Protein AF-A0A846TN97-F1 (afdb_monomer_lite)

Radius of gyration: 21.51 Å; chains: 1; bounding box: 62×56×53 Å

Sequence (307 aa):
MAHPWAALDAAGLTDQTVVDLRLPPAQSTSGLTGAASSGSHARANRLRELRRAAGQAKHMATACGHRNALLLPDPADPLPGEWIVHLARVTPVGVLRPDMAALATALNRPRNQVLRELWGTDPADLAQLLRAQHAVLVEGPTDRTVFSVLLRRWGLGHCTVVTAHSKVRLAALRALAEQLGVRTYVIFDGDGGALPPHAAKAHRVLRTRQVQTAALTATLPCPSEQASWGCGDPGVVGPHWAAWQENLETELQTWPTFLAALREQDADLSAKDPAALGAAVERASLTDLPESFRQMLERLRVSEQRM

Secondary structure (DSSP, 8-state):
---HHHHHHTTT--TT-EEE-PPPPP-----------HHHHHHHHHHHHHHHHHHHHHHHHHHTT-TT-EE---TT----GGGGGGEEEEETTEEE---HHHHHHHTTS-HHHHHHHHHTS-HHHHHHHHH-SEEEEESSHHHHHHHHHHHHHTT-TTSEEEE-SSHHHHHHHHHHHHHTT-EEEEEEE---SPPPSSHHHHHHHHHHHHHHHHHHHTTS---GGGTT--TTPPPEE-SSEEEESS-HHHHHTT-HHHHHHHHTTT--GGG--HHHHHHHHHHS-STT--HHHHHHHHHHHHHHHT-

pLDDT: mean 78.75, std 21.2, range [29.39, 98.19]

Organism: NCBI:txid1736139

Structure (mmCIF, N/CA/C/O backbone):
data_AF-A0A846TN97-F1
#
_entry.id   AF-A0A846TN97-F1
#
loop_
_atom_site.group_PDB
_atom_site.id
_atom_site.type_symbol
_atom_site.label_atom_id
_atom_site.label_alt_id
_atom_site.label_comp_id
_atom_site.label_asym_id
_atom_site.label_entity_id
_atom_site.label_seq_id
_atom_site.pdbx_PDB_ins_code
_atom_site.Cartn_x
_atom_site.Cartn_y
_atom_site.Cartn_z
_atom_site.occupancy
_atom_site.B_iso_or_equiv
_atom_site.auth_seq_id
_atom_site.auth_comp_id
_atom_site.auth_asym_id
_atom_site.auth_atom_id
_atom_site.pdbx_PDB_model_num
ATOM 1 N N . MET A 1 1 ? -29.453 -17.455 24.059 1.00 34.72 1 MET A N 1
ATOM 2 C CA . MET A 1 1 ? -28.967 -16.059 24.024 1.00 34.72 1 MET A CA 1
ATOM 3 C C . MET A 1 1 ? -28.865 -15.666 22.563 1.00 34.72 1 MET A C 1
ATOM 5 O O . MET A 1 1 ? -28.251 -16.415 21.815 1.00 34.72 1 MET A O 1
ATOM 9 N N . ALA A 1 2 ? -29.542 -14.599 22.135 1.00 35.38 2 ALA A N 1
ATOM 10 C CA . ALA A 1 2 ? -29.486 -14.159 20.742 1.00 35.38 2 ALA A CA 1
ATOM 11 C C . ALA A 1 2 ? -28.046 -13.752 20.399 1.00 35.38 2 ALA A C 1
ATOM 13 O O . ALA A 1 2 ? -27.423 -13.002 21.149 1.00 35.38 2 ALA A O 1
ATOM 14 N N . HIS A 1 3 ? -27.511 -14.301 19.308 1.00 34.41 3 HIS A N 1
ATOM 15 C CA . HIS A 1 3 ? -26.169 -13.987 18.833 1.00 34.41 3 HIS A CA 1
ATOM 16 C C . HIS A 1 3 ? -26.120 -12.474 18.529 1.00 34.41 3 HIS A C 1
ATOM 18 O O . HIS A 1 3 ? -27.007 -12.001 17.814 1.00 34.41 3 HIS A O 1
ATOM 24 N N . PRO A 1 4 ? -25.139 -11.700 19.036 1.00 37.75 4 PRO A N 1
ATOM 25 C CA . PRO A 1 4 ? -25.063 -10.244 18.824 1.00 37.75 4 PRO A CA 1
ATOM 26 C C . PRO A 1 4 ? -25.030 -9.847 17.335 1.00 37.75 4 PRO A C 1
ATOM 28 O O . PRO A 1 4 ? -25.348 -8.715 16.986 1.00 37.75 4 PRO A O 1
ATOM 31 N N . TRP A 1 5 ? -24.732 -10.812 16.464 1.00 38.72 5 TRP A N 1
ATOM 32 C CA . TRP A 1 5 ? -24.737 -10.716 15.007 1.00 38.72 5 TRP A CA 1
ATOM 33 C C . TRP A 1 5 ? -26.126 -10.683 14.372 1.00 38.72 5 TRP A C 1
ATOM 35 O O . TRP A 1 5 ? -26.308 -9.972 13.398 1.00 38.72 5 TRP A O 1
ATOM 45 N N . ALA A 1 6 ? -27.143 -11.327 14.954 1.00 39.97 6 ALA A N 1
ATOM 46 C CA . ALA A 1 6 ? -28.486 -11.322 14.366 1.00 39.97 6 ALA A CA 1
ATOM 47 C C . ALA A 1 6 ? -29.101 -9.909 14.321 1.00 39.97 6 ALA A C 1
ATOM 49 O O . ALA A 1 6 ? -29.877 -9.600 13.423 1.00 39.97 6 ALA A O 1
ATOM 50 N N . ALA A 1 7 ? -28.735 -9.042 15.272 1.00 38.94 7 ALA A N 1
ATOM 51 C CA . ALA A 1 7 ? -29.156 -7.643 15.294 1.00 38.94 7 ALA A CA 1
ATOM 52 C C . ALA A 1 7 ? -28.354 -6.761 14.319 1.00 38.94 7 ALA A C 1
ATOM 54 O O . ALA A 1 7 ? -28.909 -5.807 13.784 1.00 38.94 7 ALA A O 1
ATOM 55 N N . LEU A 1 8 ? -27.076 -7.084 14.081 1.00 42.69 8 LEU A N 1
ATOM 56 C CA . LEU A 1 8 ? -26.204 -6.387 13.127 1.00 42.69 8 LEU A CA 1
ATOM 57 C C . LEU A 1 8 ? -26.542 -6.779 11.676 1.00 42.69 8 LEU A C 1
ATOM 59 O O . LEU A 1 8 ? -26.685 -5.901 10.830 1.00 42.69 8 LEU A O 1
ATOM 63 N N . ASP A 1 9 ? -26.790 -8.063 11.413 1.00 43.56 9 ASP A N 1
ATOM 64 C CA . ASP A 1 9 ? -27.227 -8.582 10.110 1.00 43.56 9 ASP A CA 1
ATOM 65 C C . ASP A 1 9 ? -28.637 -8.090 9.753 1.00 43.56 9 ASP A C 1
ATOM 67 O O . ASP A 1 9 ? -28.875 -7.644 8.632 1.00 43.56 9 ASP A O 1
ATOM 71 N N . ALA A 1 10 ? -29.572 -8.080 10.717 1.00 41.62 10 ALA A N 1
ATOM 72 C CA . ALA A 1 10 ? -30.904 -7.489 10.527 1.00 41.62 10 ALA A CA 1
ATOM 73 C C . ALA A 1 10 ? -30.853 -5.971 10.257 1.00 41.62 10 ALA A C 1
ATOM 75 O O . ALA A 1 10 ? -31.788 -5.411 9.687 1.00 41.62 10 ALA A O 1
ATOM 76 N N . ALA A 1 11 ? -29.756 -5.321 10.653 1.00 40.97 11 ALA A N 1
ATOM 77 C CA . ALA A 1 11 ? -29.430 -3.926 10.383 1.00 40.97 11 ALA A CA 1
ATOM 78 C C . ALA A 1 11 ? -28.623 -3.719 9.078 1.00 40.97 11 ALA A C 1
ATOM 80 O O . ALA A 1 11 ? -28.313 -2.581 8.725 1.00 40.97 11 ALA A O 1
ATOM 81 N N . GLY A 1 12 ? -28.275 -4.789 8.352 1.00 45.50 12 GLY A N 1
ATOM 82 C CA . GLY A 1 12 ? -27.480 -4.724 7.120 1.00 45.50 12 GLY A CA 1
ATOM 83 C C . GLY A 1 12 ? -25.997 -4.394 7.334 1.00 45.50 12 GLY A C 1
ATOM 84 O O . GLY A 1 12 ? -25.334 -3.929 6.408 1.00 45.50 12 GLY A O 1
ATOM 85 N N . LEU A 1 13 ? -25.476 -4.592 8.547 1.00 49.59 13 LEU A N 1
ATOM 86 C CA . LEU A 1 13 ? -24.077 -4.355 8.899 1.00 49.59 13 LEU A CA 1
ATOM 87 C C . LEU A 1 13 ? -23.241 -5.599 8.622 1.00 49.59 13 LEU A C 1
ATOM 89 O O . LEU A 1 13 ? -23.594 -6.692 9.046 1.00 49.59 13 LEU A O 1
ATOM 93 N N . THR A 1 14 ? -22.106 -5.415 7.955 1.00 54.03 14 THR A N 1
ATOM 94 C CA . THR A 1 14 ? -21.141 -6.479 7.651 1.00 54.03 14 THR A CA 1
ATOM 95 C C . THR A 1 14 ? -19.808 -6.202 8.348 1.00 54.03 14 THR A C 1
ATOM 97 O O . THR A 1 14 ? -19.580 -5.133 8.917 1.00 54.03 14 THR A O 1
ATOM 100 N N . ASP A 1 15 ? -18.883 -7.151 8.284 1.00 51.25 15 ASP A N 1
ATOM 101 C CA . ASP A 1 15 ? -17.497 -7.006 8.748 1.00 51.25 15 ASP A CA 1
ATOM 102 C C . ASP A 1 15 ? -16.642 -6.037 7.898 1.00 51.25 15 ASP A C 1
ATOM 104 O O . ASP A 1 15 ? -15.486 -5.738 8.223 1.00 51.25 15 ASP A O 1
ATOM 108 N N . GLN A 1 16 ? 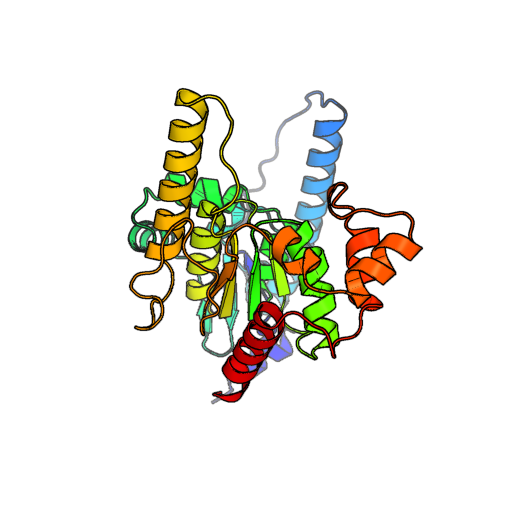-17.223 -5.526 6.812 1.00 53.34 16 GLN A N 1
ATOM 109 C CA . GLN A 1 16 ? -16.687 -4.441 5.999 1.00 53.34 16 GLN A CA 1
ATOM 110 C C . GLN A 1 16 ? -17.272 -3.080 6.392 1.00 53.34 16 GLN A C 1
ATOM 112 O O . GLN A 1 16 ? -16.883 -2.053 5.834 1.00 53.34 16 GLN A O 1
ATOM 117 N N . THR A 1 17 ? -18.205 -3.026 7.347 1.00 58.56 17 THR A N 1
ATOM 118 C CA . THR A 1 17 ? -18.835 -1.768 7.731 1.00 58.56 17 THR A CA 1
ATOM 119 C C . THR A 1 17 ? -17.924 -0.930 8.627 1.00 58.56 17 THR A C 1
ATOM 121 O O . THR A 1 17 ? -17.528 -1.318 9.731 1.00 58.56 17 THR A O 1
ATOM 124 N N . VAL A 1 18 ? -17.632 0.279 8.151 1.00 56.53 18 VAL A N 1
ATOM 125 C CA . VAL A 1 18 ? -16.916 1.314 8.897 1.00 56.53 18 VAL A CA 1
ATOM 126 C C . VAL A 1 18 ? -17.930 2.291 9.475 1.00 56.53 18 VAL A C 1
ATOM 128 O O . VAL A 1 18 ? -18.875 2.706 8.801 1.00 56.53 18 VAL A O 1
ATOM 131 N N . VAL A 1 19 ? -17.708 2.652 10.733 1.00 56.00 19 VAL A N 1
ATOM 132 C CA . VAL A 1 19 ? -18.562 3.518 11.533 1.00 56.00 19 VAL A CA 1
ATOM 133 C C . VAL A 1 19 ? -17.806 4.791 11.894 1.00 56.00 19 VAL A C 1
ATOM 135 O O . VAL A 1 19 ? -16.759 4.712 12.522 1.00 56.00 19 VAL A O 1
ATOM 138 N N . ASP A 1 20 ? -18.335 5.970 11.581 1.00 58.69 20 ASP A N 1
ATOM 139 C CA . ASP A 1 20 ? -17.846 7.229 12.168 1.00 58.69 20 ASP A CA 1
ATOM 140 C C . ASP A 1 20 ? -18.652 7.589 13.438 1.00 58.69 20 ASP A C 1
ATOM 142 O O . ASP A 1 20 ? -19.880 7.534 13.456 1.00 58.69 20 ASP A O 1
ATOM 146 N N . LEU A 1 21 ? -17.951 7.891 14.533 1.00 52.62 21 LEU A N 1
ATOM 147 C CA . LEU A 1 21 ? -18.485 8.112 15.881 1.00 52.62 21 LEU A CA 1
ATOM 148 C C . LEU A 1 21 ? -18.583 9.591 16.276 1.00 52.62 21 LEU A C 1
ATOM 150 O O . LEU A 1 21 ? -18.805 9.896 17.454 1.00 52.62 21 LEU A O 1
ATOM 154 N N . ARG A 1 22 ? -18.382 10.536 15.350 1.00 52.16 22 ARG A N 1
ATOM 155 C CA . ARG A 1 22 ? -18.567 11.958 15.664 1.00 52.16 22 ARG A CA 1
ATOM 156 C C . ARG A 1 22 ? -19.983 12.200 16.192 1.00 52.16 22 ARG A C 1
ATOM 158 O O . ARG A 1 22 ? -20.975 11.949 15.507 1.00 52.16 22 ARG A O 1
ATOM 165 N N . LEU A 1 23 ? -20.070 12.761 17.402 1.00 36.34 23 LEU A N 1
ATOM 166 C CA . LEU A 1 23 ? -21.286 13.428 17.864 1.00 36.34 23 LEU A CA 1
ATOM 167 C C . LEU A 1 23 ? -21.666 14.503 16.833 1.00 36.34 23 LEU A C 1
ATOM 169 O O . LEU A 1 23 ? -20.770 15.107 16.232 1.00 36.34 23 LEU A O 1
ATOM 173 N N . PRO A 1 24 ? -22.968 14.734 16.590 1.00 35.72 24 PRO A N 1
ATOM 174 C CA . PRO A 1 24 ? -23.394 15.663 15.557 1.00 35.72 24 PRO A CA 1
ATOM 175 C C . PRO A 1 24 ? -22.722 17.023 15.778 1.00 35.72 24 PRO A C 1
ATOM 177 O O . PRO A 1 24 ? -22.681 17.483 16.923 1.00 35.72 24 PRO A O 1
ATOM 180 N N . PRO A 1 25 ? -22.234 17.702 14.721 1.00 35.31 25 PRO A N 1
ATOM 181 C CA . PRO A 1 25 ? -21.981 19.122 14.857 1.00 35.31 25 PRO A CA 1
ATOM 182 C C . PRO A 1 25 ? -23.300 19.742 15.317 1.00 35.31 25 PRO A C 1
ATOM 184 O O . PRO A 1 25 ? -24.344 19.529 14.687 1.00 35.31 25 PRO A O 1
ATOM 187 N N . ALA A 1 26 ? -23.267 20.458 16.444 1.00 30.83 26 ALA A N 1
ATOM 188 C CA . ALA A 1 26 ? -24.344 21.369 16.790 1.00 30.83 26 ALA A CA 1
ATOM 189 C C . ALA A 1 26 ? -24.641 22.179 15.526 1.00 30.83 26 ALA A C 1
ATOM 191 O O . ALA A 1 26 ? -23.703 22.618 14.857 1.00 30.83 26 ALA A O 1
ATOM 192 N N . GLN A 1 27 ? -25.912 22.284 15.143 1.00 31.98 27 GLN A N 1
ATOM 193 C CA . GLN A 1 27 ? -26.318 23.059 13.978 1.00 31.98 27 GLN A CA 1
ATOM 194 C C . GLN A 1 27 ? -25.816 24.496 14.160 1.00 31.98 27 GLN A C 1
ATOM 196 O O . GLN A 1 27 ? -26.467 25.314 14.799 1.00 31.98 27 GLN A O 1
ATOM 201 N N . SER A 1 28 ? -24.629 24.807 13.641 1.00 29.39 28 SER A N 1
ATOM 202 C CA . SER A 1 28 ? -24.108 26.161 13.618 1.00 29.39 28 SER A CA 1
ATOM 203 C C . SER A 1 28 ? -24.751 26.840 12.420 1.00 29.39 28 SER A C 1
ATOM 205 O O . SER A 1 28 ? -24.226 26.847 11.305 1.00 29.39 28 SER A O 1
ATOM 207 N N . THR A 1 29 ? -25.945 27.373 12.642 1.00 37.12 29 THR A N 1
ATOM 208 C CA . THR A 1 29 ? -26.480 28.462 11.839 1.00 37.12 29 THR A CA 1
ATOM 209 C C . THR A 1 29 ? -25.524 29.641 11.968 1.00 37.12 29 THR A C 1
ATOM 211 O O . THR A 1 29 ? -25.524 30.310 12.996 1.00 37.12 29 THR A O 1
ATOM 214 N N . SER A 1 30 ? -24.666 29.865 10.975 1.00 33.34 30 SER A N 1
ATOM 215 C CA . SER A 1 30 ? -24.306 31.199 10.468 1.00 33.34 30 SER A CA 1
ATOM 216 C C . SER A 1 30 ? -23.034 31.164 9.627 1.00 33.34 30 SER A C 1
ATOM 218 O O . SER A 1 30 ? -22.038 30.557 10.001 1.00 33.34 30 SER A O 1
ATOM 220 N N . GLY A 1 31 ? -23.103 31.890 8.509 1.00 37.31 31 GLY A N 1
ATOM 221 C CA . GLY A 1 31 ? -21.978 32.604 7.917 1.00 37.31 31 GLY A CA 1
ATOM 222 C C . GLY A 1 31 ? -20.942 31.754 7.197 1.00 37.31 31 GLY A C 1
ATOM 223 O O . GLY A 1 31 ? -20.172 31.044 7.822 1.00 37.31 31 GLY A O 1
ATOM 224 N N . LEU A 1 32 ? -20.875 31.902 5.873 1.00 30.25 32 LEU A N 1
ATOM 225 C CA . LEU A 1 32 ? -19.641 32.262 5.162 1.00 30.25 32 LEU A CA 1
ATOM 226 C C . LEU A 1 32 ? -19.966 32.397 3.669 1.00 30.25 32 LEU A C 1
ATOM 228 O O . LEU A 1 32 ? -19.855 31.467 2.874 1.00 30.25 32 LEU A O 1
ATOM 232 N N . THR A 1 33 ? -20.401 33.601 3.307 1.00 33.75 33 THR A N 1
ATOM 233 C CA . THR A 1 33 ? -20.197 34.173 1.977 1.00 33.75 33 THR A CA 1
ATOM 234 C C . THR A 1 33 ? -18.716 34.522 1.846 1.00 33.75 33 THR A C 1
ATOM 236 O O . THR A 1 33 ? -18.206 35.312 2.638 1.00 33.75 33 THR A O 1
ATOM 239 N N . GLY A 1 34 ? -18.015 33.951 0.870 1.00 30.75 34 GLY A N 1
ATOM 240 C CA . GLY A 1 34 ? -16.623 34.310 0.604 1.00 30.75 34 GLY A CA 1
ATOM 241 C C . GLY A 1 34 ? -16.041 33.533 -0.568 1.00 30.75 34 GLY A C 1
ATOM 242 O O . GLY A 1 34 ? -16.092 32.309 -0.582 1.00 30.75 34 GLY A O 1
ATOM 243 N N . ALA A 1 35 ? -15.544 34.276 -1.554 1.00 40.62 35 ALA A N 1
ATOM 244 C CA . ALA A 1 35 ? -15.124 33.852 -2.885 1.00 40.62 35 ALA A CA 1
ATOM 245 C C . ALA A 1 35 ? -14.199 32.621 -2.928 1.00 40.62 35 ALA A C 1
ATOM 247 O O . ALA A 1 35 ? -13.262 32.487 -2.143 1.00 40.62 35 ALA A O 1
ATOM 248 N N . ALA A 1 36 ? -14.430 31.755 -3.914 1.00 32.31 36 ALA A N 1
ATOM 249 C CA . ALA A 1 36 ? -13.639 30.564 -4.175 1.00 32.31 36 ALA A CA 1
ATOM 250 C C . ALA A 1 36 ? -13.175 30.560 -5.638 1.00 32.31 36 ALA A C 1
ATOM 252 O O . ALA A 1 36 ? -13.971 30.635 -6.564 1.00 32.31 36 ALA A O 1
ATOM 253 N N . SER A 1 37 ? -11.864 30.465 -5.845 1.00 40.94 37 SER A N 1
ATOM 254 C CA . SER A 1 37 ? -11.264 30.100 -7.129 1.00 40.94 37 SER A CA 1
ATOM 255 C C . SER A 1 37 ? -11.643 28.658 -7.508 1.00 40.94 37 SER A C 1
ATOM 257 O O . SER A 1 37 ? -12.084 27.873 -6.664 1.00 40.94 37 SER A O 1
ATOM 259 N N . SER A 1 38 ? -11.477 28.287 -8.779 1.00 43.06 38 SER A N 1
ATOM 260 C CA . SER A 1 38 ? -11.950 27.020 -9.371 1.00 43.06 38 SER A CA 1
ATOM 261 C C . SER A 1 38 ? -11.575 25.739 -8.594 1.00 43.06 38 SER A C 1
ATOM 263 O O . SER A 1 38 ? -12.382 24.813 -8.535 1.00 43.06 38 SER A O 1
ATOM 265 N N . GLY A 1 39 ? -10.425 25.695 -7.906 1.00 36.09 39 GLY A N 1
ATOM 266 C CA . GLY A 1 39 ? -10.035 24.572 -7.031 1.00 36.09 39 GLY A CA 1
ATOM 267 C C . GLY A 1 39 ? -10.764 24.514 -5.676 1.00 36.09 39 GLY A C 1
ATOM 268 O O . GLY A 1 39 ? -10.984 23.436 -5.121 1.00 36.09 39 GLY A O 1
ATOM 269 N N . SER A 1 40 ? -11.202 25.660 -5.150 1.00 44.97 40 SER A N 1
ATOM 270 C CA . SER A 1 40 ? -11.975 25.756 -3.904 1.00 44.97 40 SER A CA 1
ATOM 271 C C . SER A 1 40 ? -13.434 25.330 -4.112 1.00 44.97 40 SER A C 1
ATOM 273 O O . SER A 1 40 ? -14.023 24.675 -3.251 1.00 44.97 40 SER A O 1
ATOM 275 N N . HIS A 1 41 ? -13.987 25.566 -5.305 1.00 40.72 41 HIS A N 1
ATOM 276 C CA . HIS A 1 41 ? -15.319 25.083 -5.673 1.00 40.72 41 HIS A CA 1
ATOM 277 C C . HIS A 1 41 ? -15.407 23.553 -5.770 1.00 40.72 41 HIS A C 1
ATOM 279 O O . HIS A 1 41 ? -16.365 22.979 -5.251 1.00 40.72 41 HIS A O 1
ATOM 285 N N . ALA A 1 42 ? -14.404 22.882 -6.348 1.00 40.97 42 ALA A N 1
ATOM 286 C CA . ALA A 1 42 ? -14.355 21.417 -6.401 1.00 40.97 42 ALA A CA 1
ATOM 287 C C . ALA A 1 42 ? -14.270 20.802 -4.993 1.00 40.97 42 ALA A C 1
ATOM 289 O O . ALA A 1 42 ? -15.027 19.891 -4.656 1.00 40.97 42 ALA A O 1
ATOM 290 N N . ARG A 1 43 ? -13.420 21.367 -4.123 1.00 41.69 43 ARG A N 1
ATOM 291 C CA . ARG A 1 43 ? -13.310 20.956 -2.715 1.00 41.69 43 ARG A CA 1
ATOM 292 C C . ARG A 1 43 ? -14.610 21.196 -1.938 1.00 41.69 43 ARG A C 1
ATOM 294 O O . ARG A 1 43 ? -15.034 20.331 -1.176 1.00 41.69 43 ARG A O 1
ATOM 301 N N . ALA A 1 44 ? -15.264 22.338 -2.145 1.00 45.00 44 ALA A N 1
ATOM 302 C CA . ALA A 1 44 ? -16.530 22.676 -1.499 1.00 45.00 44 ALA A CA 1
ATOM 303 C C . ALA A 1 44 ? -17.702 21.806 -1.986 1.00 45.00 44 ALA A C 1
ATOM 305 O O . ALA A 1 44 ? -18.580 21.462 -1.195 1.00 45.00 44 ALA A O 1
ATOM 306 N N . ASN A 1 45 ? -17.726 21.430 -3.267 1.00 47.38 45 ASN A N 1
ATOM 307 C CA . ASN A 1 45 ? -18.717 20.500 -3.812 1.00 47.38 45 ASN A CA 1
ATOM 308 C C . ASN A 1 45 ? -18.517 19.091 -3.255 1.00 47.38 45 ASN A C 1
ATOM 310 O O . ASN A 1 45 ? -19.463 18.530 -2.708 1.00 47.38 45 ASN A O 1
ATOM 314 N N . ARG A 1 46 ? -17.275 18.597 -3.237 1.00 47.12 46 ARG A N 1
ATOM 315 C CA . ARG A 1 46 ? -16.935 17.291 -2.655 1.00 47.12 46 ARG A CA 1
ATOM 316 C C . ARG A 1 46 ? -17.294 17.214 -1.169 1.00 47.12 46 ARG A C 1
ATOM 318 O O . ARG A 1 46 ? -17.870 16.236 -0.710 1.00 47.12 46 ARG A O 1
ATOM 325 N N . LEU A 1 47 ? -17.044 18.287 -0.414 1.00 47.22 47 LEU A N 1
ATOM 326 C CA . LEU A 1 47 ? -17.441 18.382 0.994 1.00 47.22 47 LEU A CA 1
ATOM 327 C C . LEU A 1 47 ? -18.971 18.389 1.178 1.00 47.22 47 LEU A C 1
ATOM 329 O O . LEU A 1 47 ? -19.476 17.869 2.172 1.00 47.22 47 LEU A O 1
ATOM 333 N N . ARG A 1 48 ? -19.723 18.987 0.245 1.00 52.31 48 ARG A N 1
ATOM 334 C CA . ARG A 1 48 ? -21.195 19.001 0.275 1.00 52.31 48 ARG A CA 1
ATOM 335 C C . ARG A 1 48 ? -21.793 17.632 -0.040 1.00 52.31 48 ARG A C 1
ATOM 337 O O . ARG A 1 48 ? -22.728 17.232 0.648 1.00 52.31 48 ARG A O 1
ATOM 344 N N . GLU A 1 49 ? -21.249 16.922 -1.020 1.00 48.09 49 GLU A N 1
ATOM 345 C CA . GLU A 1 49 ? -21.638 15.544 -1.351 1.00 48.09 49 GLU A CA 1
ATOM 346 C C . GLU A 1 49 ? -21.367 14.603 -0.172 1.00 48.09 49 GLU A C 1
ATOM 348 O O . GLU A 1 49 ? -22.281 13.925 0.293 1.00 48.09 49 GLU A O 1
ATOM 353 N N . LEU A 1 50 ? -20.175 14.691 0.427 1.00 49.75 50 LEU A N 1
ATOM 354 C CA . LEU A 1 50 ? -19.810 13.931 1.627 1.00 49.75 50 LEU A CA 1
ATOM 355 C C . LEU A 1 50 ? -20.730 14.213 2.822 1.00 49.75 50 LEU A C 1
ATOM 357 O O . LEU A 1 50 ? -21.099 13.302 3.560 1.00 49.75 50 LEU A O 1
ATOM 361 N N . ARG A 1 51 ? -21.147 15.471 3.020 1.00 52.88 51 ARG A N 1
ATOM 362 C CA . ARG A 1 51 ? -22.118 15.829 4.070 1.00 52.88 51 ARG A CA 1
ATOM 363 C C . ARG A 1 51 ? -23.497 15.219 3.820 1.00 52.88 51 ARG A C 1
ATOM 365 O O . ARG A 1 51 ? -24.174 14.868 4.784 1.00 52.88 51 ARG A O 1
ATOM 372 N N . ARG A 1 52 ? -23.920 15.093 2.558 1.00 54.66 52 ARG A N 1
ATOM 373 C CA . ARG A 1 52 ? -25.186 14.432 2.200 1.00 54.66 52 ARG A CA 1
ATOM 374 C C . ARG A 1 52 ? -25.113 12.925 2.439 1.00 54.66 52 ARG A C 1
ATOM 376 O O . ARG A 1 52 ? -26.014 12.402 3.092 1.00 54.66 52 ARG A O 1
ATOM 383 N N . ALA A 1 53 ? -24.032 12.273 2.010 1.00 48.03 53 ALA A N 1
ATOM 384 C CA . ALA A 1 53 ? -23.791 10.849 2.258 1.00 48.03 53 ALA A CA 1
ATOM 385 C C . ALA A 1 53 ? -23.763 10.541 3.767 1.00 48.03 53 ALA A C 1
ATOM 387 O O . ALA A 1 53 ? -24.466 9.650 4.238 1.00 48.03 53 ALA A O 1
ATOM 388 N N . ALA A 1 54 ? -23.073 11.373 4.558 1.00 50.81 54 ALA A N 1
ATOM 389 C CA . ALA A 1 54 ? -23.077 11.281 6.019 1.00 50.81 54 ALA A CA 1
ATOM 390 C C . ALA A 1 54 ? -24.488 11.456 6.629 1.00 50.81 54 ALA A C 1
ATOM 392 O O . ALA A 1 54 ? -24.861 10.775 7.583 1.00 50.81 54 ALA A O 1
ATOM 393 N N . GLY A 1 55 ? -25.315 12.346 6.073 1.00 51.38 55 GLY A N 1
ATOM 394 C CA . GLY A 1 55 ? -26.708 12.509 6.500 1.00 51.38 55 GLY A CA 1
ATOM 395 C C . GLY A 1 55 ? -27.560 11.250 6.288 1.00 51.38 55 GLY A C 1
ATOM 396 O O . GLY A 1 55 ? -28.328 10.879 7.176 1.00 51.38 55 GLY A O 1
ATOM 397 N N . GLN A 1 56 ? -27.398 10.573 5.148 1.00 51.22 56 GLN A N 1
ATOM 398 C CA . GLN A 1 56 ? -28.104 9.326 4.821 1.00 51.22 56 GLN A CA 1
ATOM 399 C C . GLN A 1 56 ? -27.614 8.149 5.679 1.00 51.22 56 GLN A C 1
ATOM 401 O O . GLN A 1 56 ? -28.421 7.461 6.306 1.00 51.22 56 GLN A O 1
ATOM 406 N N . ALA A 1 57 ? -26.294 8.003 5.805 1.00 48.47 57 ALA A N 1
ATOM 407 C CA . ALA A 1 57 ? -25.619 7.046 6.681 1.00 48.47 57 ALA A CA 1
ATOM 408 C C . ALA A 1 57 ? -26.110 7.109 8.138 1.00 48.47 57 ALA A C 1
ATOM 410 O O . ALA A 1 57 ? -26.360 6.088 8.779 1.00 48.47 57 ALA A O 1
ATOM 411 N N . LYS A 1 58 ? -26.302 8.327 8.659 1.00 52.09 58 LYS A N 1
ATOM 412 C CA . LYS A 1 58 ? -26.836 8.577 10.004 1.00 52.09 58 LYS A CA 1
ATOM 413 C C . LYS A 1 58 ? -28.276 8.085 10.164 1.00 52.09 58 LYS A C 1
ATOM 415 O O . LYS A 1 58 ? -28.644 7.582 11.230 1.00 52.09 58 LYS A O 1
ATOM 420 N N . HIS A 1 59 ? -29.104 8.258 9.136 1.00 54.38 59 HIS A N 1
ATOM 421 C CA . HIS A 1 59 ? -30.493 7.812 9.174 1.00 54.38 59 HIS A CA 1
ATOM 422 C C . HIS A 1 59 ? -30.570 6.281 9.251 1.00 54.38 59 HIS A C 1
ATOM 424 O O . HIS A 1 59 ? -31.260 5.757 10.125 1.00 54.38 59 HIS A O 1
ATOM 430 N N . MET A 1 60 ? -29.765 5.582 8.441 1.00 48.66 60 MET A N 1
ATOM 431 C CA . MET A 1 60 ? -29.608 4.124 8.515 1.00 48.66 60 MET A CA 1
ATOM 432 C C . MET A 1 60 ? -29.101 3.667 9.884 1.00 48.66 60 MET A C 1
ATOM 434 O O . MET A 1 60 ? -29.718 2.811 10.509 1.00 48.66 60 MET A O 1
ATOM 438 N N . ALA A 1 61 ? -28.036 4.278 10.407 1.00 49.34 61 ALA A N 1
ATOM 439 C CA . ALA A 1 61 ? -27.486 3.917 11.713 1.00 49.34 61 ALA A CA 1
ATOM 440 C C . ALA A 1 61 ? -28.504 4.049 12.855 1.00 49.34 61 ALA A C 1
ATOM 442 O O . ALA A 1 61 ? -28.584 3.196 13.740 1.00 49.34 61 ALA A O 1
ATOM 443 N N . THR A 1 62 ? -29.325 5.102 12.807 1.00 53.59 62 THR A N 1
ATOM 444 C CA . THR A 1 62 ? -30.399 5.334 13.778 1.00 53.59 62 THR A CA 1
ATOM 445 C C . THR A 1 62 ? -31.493 4.272 13.665 1.00 53.59 62 THR A C 1
ATOM 447 O O . THR A 1 62 ? -31.951 3.776 14.694 1.00 53.59 62 THR A O 1
ATOM 450 N N . ALA A 1 63 ? -31.873 3.887 12.441 1.00 49.91 63 ALA A N 1
ATOM 451 C CA . ALA A 1 63 ? -32.821 2.798 12.192 1.00 49.91 63 ALA A CA 1
ATOM 452 C C . ALA A 1 63 ? -32.303 1.440 12.706 1.00 49.91 63 ALA A C 1
ATOM 454 O O . ALA A 1 63 ? -33.087 0.603 13.138 1.00 49.91 63 ALA A O 1
ATOM 455 N N . CYS A 1 64 ? -30.980 1.271 12.749 1.00 42.91 64 CYS A N 1
ATOM 456 C CA . CYS A 1 64 ? -30.286 0.076 13.228 1.00 42.91 64 CYS A CA 1
ATOM 457 C C . CYS A 1 64 ? -29.977 0.087 14.739 1.00 42.91 64 CYS A C 1
ATOM 459 O O . CYS A 1 64 ? -29.219 -0.746 15.223 1.00 42.91 64 CYS A O 1
ATOM 461 N N . GLY A 1 65 ? -30.496 1.055 15.506 1.00 46.81 65 GLY A N 1
ATOM 462 C CA . GLY A 1 65 ? -30.253 1.157 16.953 1.00 46.81 65 GLY A CA 1
ATOM 463 C C . GLY A 1 65 ? -28.907 1.784 17.349 1.00 46.81 65 GLY A C 1
ATOM 464 O O . GLY A 1 65 ? -28.644 1.989 18.535 1.00 46.81 65 GLY A O 1
ATOM 465 N N . HIS A 1 66 ? -28.082 2.190 16.384 1.00 47.72 66 HIS A N 1
ATOM 466 C CA . HIS A 1 66 ? -26.789 2.831 16.606 1.00 47.72 66 HIS A CA 1
ATOM 467 C C . HIS A 1 66 ? -26.891 4.352 16.425 1.00 47.72 66 HIS A C 1
ATOM 469 O O . HIS A 1 66 ? -26.452 4.926 15.432 1.00 47.72 66 HIS A O 1
ATOM 475 N N . ARG A 1 67 ? -27.459 5.035 17.428 1.00 42.38 67 ARG A N 1
ATOM 476 C CA . ARG A 1 67 ? -27.798 6.478 17.383 1.00 42.38 67 ARG A CA 1
ATOM 477 C C . ARG A 1 67 ? -26.621 7.435 17.108 1.00 42.38 67 ARG A C 1
ATOM 479 O O . ARG A 1 67 ? -26.862 8.581 16.740 1.00 42.38 67 ARG A O 1
ATOM 486 N N . ASN A 1 68 ? -25.380 6.969 17.277 1.00 42.09 68 ASN A N 1
ATOM 487 C CA . ASN A 1 68 ? -24.145 7.755 17.140 1.00 42.09 68 ASN A CA 1
ATOM 488 C C . ASN A 1 68 ? -23.142 7.146 16.140 1.00 42.09 68 ASN A C 1
ATOM 490 O O . ASN A 1 68 ? -21.958 7.457 16.210 1.00 42.09 68 ASN A O 1
ATOM 494 N N . ALA A 1 69 ? -23.591 6.241 15.270 1.00 42.47 69 ALA A N 1
ATOM 495 C CA . ALA A 1 69 ? -22.766 5.626 14.237 1.00 42.47 69 ALA A CA 1
ATOM 496 C C . ALA A 1 69 ? -23.052 6.270 12.871 1.00 42.47 69 ALA A C 1
ATOM 498 O O . ALA A 1 69 ? -24.188 6.607 12.558 1.00 42.47 69 ALA A O 1
ATOM 499 N N . LEU A 1 70 ? -22.032 6.432 12.042 1.00 46.41 70 LEU A N 1
ATOM 500 C CA . LEU A 1 70 ? -22.142 6.770 10.624 1.00 46.41 70 LEU A CA 1
ATOM 501 C C . LEU A 1 70 ? -21.756 5.529 9.832 1.00 46.41 70 LEU A C 1
ATOM 503 O O . LEU A 1 70 ? -20.572 5.245 9.702 1.00 46.41 70 LEU A O 1
ATOM 507 N N . LEU A 1 71 ? -22.747 4.789 9.340 1.00 54.91 71 LEU A N 1
ATOM 508 C CA . LEU A 1 71 ? -22.522 3.632 8.476 1.00 54.91 71 LEU A CA 1
ATOM 509 C C . LEU A 1 71 ? -22.119 4.130 7.101 1.00 54.91 71 LEU A C 1
ATOM 511 O O . LEU A 1 71 ? -22.946 4.732 6.425 1.00 54.91 71 LEU A O 1
ATOM 515 N N . LEU A 1 72 ? -20.874 3.923 6.686 1.00 58.78 72 LEU A N 1
ATOM 516 C CA . LEU A 1 72 ? -20.494 4.329 5.336 1.00 58.78 72 LEU A CA 1
ATOM 517 C C . LEU A 1 72 ? -21.271 3.484 4.313 1.00 58.78 72 LEU A C 1
ATOM 519 O O . LEU A 1 72 ? -21.091 2.264 4.306 1.00 58.78 72 LEU A O 1
ATOM 523 N N . PRO A 1 73 ? -22.145 4.099 3.496 1.00 47.88 73 PRO A N 1
ATOM 524 C CA . PRO A 1 73 ? -23.142 3.362 2.732 1.00 47.88 73 PRO A CA 1
ATOM 525 C C . PRO A 1 73 ? -22.568 2.775 1.436 1.00 47.88 73 PRO A C 1
ATOM 527 O O . PRO A 1 73 ? -23.013 1.705 1.031 1.00 47.88 73 PRO A O 1
ATOM 530 N N . ASP A 1 74 ? -21.564 3.418 0.820 1.00 57.00 74 ASP A N 1
ATOM 531 C CA . ASP A 1 74 ? -20.961 2.968 -0.441 1.00 57.00 74 ASP A CA 1
ATOM 532 C C . ASP A 1 74 ? -19.452 2.657 -0.280 1.00 57.00 74 ASP A C 1
ATOM 534 O O . ASP A 1 74 ? -18.718 3.448 0.328 1.00 57.00 74 ASP A O 1
ATOM 538 N N . PRO A 1 75 ? -18.936 1.522 -0.796 1.00 54.69 75 PRO A N 1
ATOM 539 C CA . PRO A 1 75 ? -17.499 1.251 -0.914 1.00 54.69 75 PRO A CA 1
ATOM 540 C C . PRO A 1 75 ? -16.702 2.328 -1.667 1.00 54.69 75 PRO A C 1
ATOM 542 O O . PRO A 1 75 ? -15.512 2.494 -1.399 1.00 54.69 75 PRO A O 1
ATOM 545 N N . ALA A 1 76 ? -17.343 3.060 -2.581 1.00 59.88 76 ALA A N 1
ATOM 546 C CA . ALA A 1 76 ? -16.740 4.140 -3.354 1.00 59.88 76 ALA A CA 1
ATOM 547 C C . ALA A 1 76 ? -16.655 5.472 -2.589 1.00 59.88 76 ALA A C 1
ATOM 549 O O . ALA A 1 76 ? -15.950 6.380 -3.038 1.00 59.88 76 ALA A O 1
ATOM 550 N N . ASP A 1 77 ? -17.335 5.606 -1.442 1.00 68.81 77 ASP A N 1
ATOM 551 C CA . ASP A 1 77 ? -17.352 6.858 -0.690 1.00 68.81 77 ASP A CA 1
ATOM 552 C C . ASP A 1 77 ? -15.984 7.134 -0.039 1.00 68.81 77 ASP A C 1
ATOM 554 O O . ASP A 1 77 ? -15.547 6.374 0.841 1.00 68.81 77 ASP A O 1
ATOM 558 N N . PRO A 1 78 ? -15.311 8.239 -0.418 1.00 73.19 78 PRO A N 1
ATOM 559 C CA . PRO A 1 78 ? -14.002 8.574 0.114 1.00 73.19 78 PRO A CA 1
ATOM 560 C C . PRO A 1 78 ? -14.078 8.977 1.590 1.00 73.19 78 PRO A C 1
ATOM 562 O O . PRO A 1 78 ? -15.007 9.661 2.023 1.00 73.19 78 PRO A O 1
ATOM 565 N N . LEU A 1 79 ? -13.043 8.626 2.352 1.00 76.12 79 LEU A N 1
ATOM 566 C CA . LEU A 1 79 ? -12.917 8.944 3.770 1.00 76.12 79 LEU A CA 1
ATOM 567 C C . LEU A 1 79 ? -11.822 9.975 4.025 1.00 76.12 79 LEU A C 1
ATOM 569 O O . LEU A 1 79 ? -10.648 9.672 3.835 1.00 76.12 79 LEU A O 1
ATOM 573 N N . PRO A 1 80 ? -12.156 11.186 4.495 1.00 78.12 80 PRO A N 1
ATOM 574 C CA . PRO A 1 80 ? -11.138 12.155 4.865 1.00 78.12 80 PRO A CA 1
ATOM 575 C C . PRO A 1 80 ? -10.255 11.611 5.990 1.00 78.12 80 PRO A C 1
ATOM 577 O O . PRO A 1 80 ? -10.756 11.118 7.003 1.00 78.12 80 PRO A O 1
ATOM 580 N N . GLY A 1 81 ? -8.936 11.738 5.844 1.00 80.00 81 GLY A N 1
ATOM 581 C CA . GLY A 1 81 ? -8.000 11.235 6.845 1.00 80.00 81 GLY A CA 1
ATOM 582 C C . GLY A 1 81 ? -8.173 11.888 8.220 1.00 80.00 81 GLY A C 1
ATOM 583 O O . GLY A 1 81 ? -7.922 11.239 9.236 1.00 80.00 81 GLY A O 1
ATOM 584 N N . GLU A 1 82 ? -8.698 13.120 8.294 1.00 81.50 82 GLU A N 1
ATOM 585 C CA . GLU A 1 82 ? -8.973 13.778 9.581 1.00 81.50 82 GLU A CA 1
ATOM 586 C C . GLU A 1 82 ? -10.003 13.023 10.428 1.00 81.50 82 GLU A C 1
ATOM 588 O O . GLU A 1 82 ? -10.076 13.216 11.642 1.00 81.50 82 GLU A O 1
ATOM 593 N N . TRP A 1 83 ? -10.800 12.153 9.806 1.00 80.56 83 TRP A N 1
ATOM 594 C CA . TRP A 1 83 ? -11.850 11.423 10.498 1.00 80.56 83 TRP A CA 1
ATOM 595 C C . TRP A 1 83 ? -11.318 10.209 11.244 1.00 80.56 83 TRP A C 1
ATOM 597 O O . TRP A 1 83 ? -12.022 9.744 12.128 1.00 80.56 83 TRP A O 1
ATOM 607 N N . ILE A 1 84 ? -10.093 9.736 10.963 1.00 83.50 84 ILE A N 1
ATOM 608 C CA . ILE A 1 84 ? -9.518 8.494 11.517 1.00 83.50 84 ILE A CA 1
ATOM 609 C C . ILE A 1 84 ? -9.735 8.363 13.026 1.00 83.50 84 ILE A C 1
ATOM 611 O O . ILE A 1 84 ? -10.156 7.313 13.492 1.00 83.50 84 ILE A O 1
ATOM 615 N N . VAL A 1 85 ? -9.531 9.434 13.794 1.00 82.25 85 VAL A N 1
ATOM 616 C CA . VAL A 1 85 ? -9.674 9.416 15.264 1.00 82.25 85 VAL A CA 1
ATOM 617 C C . VAL A 1 85 ? -11.108 9.198 15.758 1.00 82.25 85 VAL A C 1
ATOM 619 O O . VAL A 1 85 ? -11.331 8.967 16.944 1.00 82.25 85 VAL A O 1
ATOM 622 N N . HIS A 1 86 ? -12.076 9.312 14.861 1.00 77.19 86 HIS A N 1
ATOM 623 C CA . HIS A 1 86 ? -13.493 9.110 15.108 1.00 77.19 86 HIS A CA 1
ATOM 624 C C . HIS A 1 86 ? -14.027 7.846 14.435 1.00 77.19 86 HIS A C 1
ATOM 626 O O . HIS A 1 86 ? -15.199 7.531 14.609 1.00 77.19 86 HIS A O 1
ATOM 632 N N . LEU A 1 87 ? -13.204 7.122 13.675 1.00 76.56 87 LEU A N 1
ATOM 633 C CA . LEU A 1 87 ? -13.639 5.907 13.003 1.00 76.56 87 LEU A CA 1
ATOM 634 C C . LEU A 1 87 ? -13.633 4.719 13.963 1.00 76.56 87 LEU A C 1
ATOM 636 O O . LEU A 1 87 ? -12.886 4.655 14.939 1.00 76.56 87 LEU A O 1
ATOM 640 N N . ALA A 1 88 ? -14.471 3.752 13.645 1.00 73.88 88 ALA A N 1
ATOM 641 C CA . ALA A 1 88 ? -14.487 2.434 14.223 1.00 73.88 88 ALA A CA 1
ATOM 642 C C . ALA A 1 88 ? -14.772 1.419 13.117 1.00 73.88 88 ALA A C 1
ATOM 644 O O . ALA A 1 88 ? -15.529 1.699 12.188 1.00 73.88 88 ALA A O 1
ATOM 645 N N . ARG A 1 89 ? -14.181 0.235 13.220 1.00 76.75 89 ARG A N 1
ATOM 646 C CA . ARG A 1 89 ? -14.471 -0.881 12.325 1.00 76.75 89 ARG A CA 1
ATOM 647 C C . ARG A 1 89 ? -15.271 -1.930 13.077 1.00 76.75 89 ARG A C 1
ATOM 649 O O . ARG A 1 89 ? -14.894 -2.320 14.182 1.00 76.75 89 ARG A O 1
ATOM 656 N N . VAL A 1 90 ? -16.379 -2.368 12.492 1.00 68.88 90 VAL A N 1
ATOM 657 C CA . VAL A 1 90 ? -17.162 -3.485 13.025 1.00 68.88 90 VAL A CA 1
ATOM 658 C C . VAL A 1 90 ? -16.554 -4.775 12.486 1.00 68.88 90 VAL A C 1
ATOM 660 O O . VAL A 1 90 ? -16.351 -4.911 11.287 1.00 68.88 90 VAL A O 1
ATOM 663 N N . THR A 1 91 ? -16.216 -5.706 13.373 1.00 67.94 91 THR A N 1
ATOM 664 C CA . THR A 1 91 ? -15.580 -6.987 13.030 1.00 67.94 91 THR A CA 1
ATOM 665 C C . THR A 1 91 ? -16.276 -8.136 13.762 1.00 67.94 91 THR A C 1
ATOM 667 O O . THR A 1 91 ? -16.892 -7.871 14.797 1.00 67.94 91 THR A O 1
ATOM 670 N N . PRO A 1 92 ? -16.123 -9.406 13.324 1.00 60.75 92 PRO A N 1
ATOM 671 C CA . PRO A 1 92 ? -16.707 -10.586 13.980 1.00 60.75 92 PRO A CA 1
ATOM 672 C C . PRO A 1 92 ? -16.450 -10.690 15.495 1.00 60.75 92 PRO A C 1
ATOM 674 O O . PRO A 1 92 ? -17.232 -11.293 16.230 1.00 60.75 92 PRO A O 1
ATOM 677 N N . VAL A 1 93 ? -15.362 -10.079 15.971 1.00 62.69 93 VAL A N 1
ATOM 678 C CA . VAL A 1 93 ? -14.924 -10.098 17.375 1.00 62.69 93 VAL A CA 1
ATOM 679 C C . VAL A 1 93 ? -15.293 -8.830 18.157 1.00 62.69 93 VAL A C 1
ATOM 681 O O . VAL A 1 93 ? -15.052 -8.765 19.360 1.00 62.69 93 VAL A O 1
ATOM 684 N N . GLY A 1 94 ? -15.891 -7.826 17.509 1.00 63.78 94 GLY A N 1
ATOM 685 C CA . GLY A 1 94 ? -16.350 -6.592 18.146 1.00 63.78 94 GLY A CA 1
ATOM 686 C C . GLY A 1 94 ? -16.047 -5.325 17.349 1.00 63.78 94 GLY A C 1
ATOM 687 O O . GLY A 1 94 ? -15.705 -5.356 16.167 1.00 63.78 94 GLY A O 1
ATOM 688 N N . VAL A 1 95 ? -16.189 -4.181 18.019 1.00 72.50 95 VAL A N 1
ATOM 689 C CA . VAL A 1 95 ? -15.935 -2.855 17.443 1.00 72.50 95 VAL A CA 1
ATOM 690 C C . VAL A 1 95 ? -14.511 -2.420 17.774 1.00 72.50 95 VAL A C 1
ATOM 692 O O . VAL A 1 95 ? -14.190 -2.189 18.939 1.00 72.50 95 VAL A O 1
ATOM 695 N N . LEU A 1 96 ? -13.676 -2.268 16.749 1.00 79.81 96 LEU A N 1
ATOM 696 C CA . LEU A 1 96 ? -12.287 -1.826 16.869 1.00 79.81 96 LEU A CA 1
ATOM 697 C C . LEU A 1 96 ? -12.184 -0.327 16.598 1.00 79.81 96 LEU A C 1
ATOM 699 O O . LEU A 1 96 ? -12.850 0.193 15.704 1.00 79.81 96 LEU A O 1
ATOM 703 N N . ARG A 1 97 ? -11.358 0.381 17.370 1.00 84.38 97 ARG A N 1
ATOM 704 C CA . ARG A 1 97 ? -11.161 1.833 17.256 1.00 84.38 97 ARG A CA 1
ATOM 705 C C . ARG A 1 97 ? -9.673 2.155 17.173 1.00 84.38 97 ARG A C 1
ATOM 707 O O . ARG A 1 97 ? -8.902 1.510 17.881 1.00 84.38 97 ARG A O 1
ATOM 714 N N . PRO A 1 98 ? -9.270 3.171 16.394 1.00 89.12 98 PRO A N 1
ATOM 715 C CA . PRO A 1 98 ? -7.891 3.631 16.394 1.00 89.12 98 PRO A CA 1
ATOM 716 C C . PRO A 1 98 ? -7.507 4.212 17.755 1.00 89.12 98 PRO A C 1
ATOM 718 O O . PRO A 1 98 ? -8.142 5.148 18.247 1.00 89.12 98 PRO A O 1
ATOM 721 N N . ASP A 1 99 ? -6.423 3.704 18.331 1.00 92.38 99 ASP A N 1
ATOM 722 C CA . ASP A 1 99 ? -5.747 4.313 19.468 1.00 92.38 99 ASP A CA 1
ATOM 723 C C . ASP A 1 99 ? -4.498 5.041 18.969 1.00 92.38 99 ASP A C 1
ATOM 725 O O . ASP A 1 99 ? -3.430 4.463 18.744 1.00 92.38 99 ASP A O 1
ATOM 729 N N . MET A 1 100 ? -4.638 6.357 18.817 1.00 92.81 100 MET A N 1
ATOM 730 C CA . MET A 1 100 ? -3.561 7.207 18.323 1.00 92.81 100 MET A CA 1
ATOM 731 C C . MET A 1 100 ? -2.369 7.317 19.274 1.00 92.81 100 MET A C 1
ATOM 733 O O . MET A 1 100 ? -1.278 7.653 18.814 1.00 92.81 100 MET A O 1
ATOM 737 N N . ALA A 1 101 ? -2.561 7.102 20.578 1.00 93.56 101 ALA A N 1
ATOM 738 C CA . ALA A 1 101 ? -1.457 7.090 21.529 1.00 93.56 101 ALA A CA 1
ATOM 739 C C . ALA A 1 101 ? -0.662 5.790 21.375 1.00 93.56 101 ALA A C 1
ATOM 741 O O . ALA A 1 101 ? 0.557 5.842 21.227 1.00 93.56 101 ALA A O 1
ATOM 742 N N . ALA A 1 102 ? -1.351 4.651 21.286 1.00 93.62 102 ALA A N 1
ATOM 743 C CA . ALA A 1 102 ? -0.713 3.369 21.010 1.00 93.62 102 ALA A CA 1
ATOM 744 C C . ALA A 1 102 ? -0.002 3.354 19.644 1.00 93.62 102 ALA A C 1
ATOM 746 O O . ALA A 1 102 ? 1.127 2.875 19.560 1.00 93.62 102 ALA A O 1
ATOM 747 N N . LEU A 1 103 ? -0.593 3.947 18.594 1.00 93.50 103 LEU A N 1
ATOM 748 C CA . LEU A 1 103 ? 0.068 4.102 17.286 1.00 93.50 103 LEU A CA 1
ATOM 749 C C . LEU A 1 103 ? 1.338 4.949 17.385 1.00 93.50 103 LEU A C 1
ATOM 751 O O . LEU A 1 103 ? 2.369 4.590 16.824 1.00 93.50 103 LEU A O 1
ATOM 755 N N . ALA A 1 104 ? 1.274 6.077 18.094 1.00 94.44 104 ALA A N 1
ATOM 756 C CA . ALA A 1 104 ? 2.422 6.954 18.304 1.00 94.44 104 ALA A CA 1
ATOM 757 C C . ALA A 1 104 ? 3.573 6.225 19.012 1.00 94.44 104 ALA A C 1
ATOM 759 O O . ALA A 1 104 ? 4.721 6.319 18.575 1.00 94.44 104 ALA A O 1
ATOM 760 N N . THR A 1 105 ? 3.252 5.447 20.048 1.00 94.00 105 THR A N 1
ATOM 761 C CA . THR A 1 105 ? 4.218 4.616 20.770 1.00 94.00 105 THR A CA 1
ATOM 762 C C . THR A 1 105 ? 4.801 3.520 19.880 1.00 94.00 105 THR A C 1
ATOM 764 O O . THR A 1 105 ? 6.020 3.396 19.809 1.00 94.00 105 THR A O 1
ATOM 767 N N . ALA A 1 106 ? 3.965 2.771 19.153 1.00 90.81 106 ALA A N 1
ATOM 768 C CA . ALA A 1 106 ? 4.412 1.686 18.275 1.00 90.81 106 ALA A CA 1
ATOM 769 C C . ALA A 1 106 ? 5.335 2.179 17.149 1.00 90.81 106 ALA A C 1
ATOM 771 O O . ALA A 1 106 ? 6.300 1.512 16.790 1.00 90.81 106 ALA A O 1
ATOM 772 N N . LEU A 1 107 ? 5.067 3.373 16.616 1.00 91.94 107 LEU A N 1
ATOM 773 C CA . LEU A 1 107 ? 5.882 3.993 15.570 1.00 91.94 107 LEU A CA 1
ATOM 774 C C . LEU A 1 107 ? 7.077 4.783 16.124 1.00 91.94 107 LEU A C 1
ATOM 776 O O . LEU A 1 107 ? 7.839 5.336 15.332 1.00 91.94 107 LEU A O 1
ATOM 780 N N . ASN A 1 108 ? 7.216 4.882 17.453 1.00 92.75 108 ASN A N 1
ATOM 781 C CA . ASN A 1 108 ? 8.188 5.725 18.150 1.00 92.75 108 ASN A CA 1
ATOM 782 C C . ASN A 1 108 ? 8.224 7.169 17.605 1.00 92.75 108 ASN A C 1
ATOM 784 O O . ASN A 1 108 ? 9.275 7.711 17.251 1.00 92.75 108 ASN A O 1
ATOM 788 N N . ARG A 1 109 ? 7.045 7.789 17.463 1.00 92.88 109 ARG A N 1
ATOM 789 C CA . ARG A 1 109 ? 6.877 9.130 16.879 1.00 92.88 109 ARG A CA 1
ATOM 790 C C . ARG A 1 109 ? 5.856 9.959 17.652 1.00 92.88 109 ARG A C 1
ATOM 792 O O . ARG A 1 109 ? 4.901 9.409 18.193 1.00 92.88 109 ARG A O 1
ATOM 799 N N . PRO A 1 110 ? 5.964 11.299 17.643 1.00 95.25 110 PRO A N 1
ATOM 800 C CA . PRO A 1 110 ? 4.940 12.160 18.221 1.00 95.25 110 PRO A CA 1
ATOM 801 C C . PRO A 1 110 ? 3.564 11.919 17.588 1.00 95.25 110 PRO A C 1
ATOM 803 O O . PRO A 1 110 ? 3.430 11.883 16.363 1.00 95.25 110 PRO A O 1
ATOM 806 N N . ARG A 1 111 ? 2.512 11.868 18.414 1.00 94.81 111 ARG A N 1
ATOM 807 C CA . ARG A 1 111 ? 1.116 11.675 17.972 1.00 94.81 111 ARG A CA 1
ATOM 808 C C . ARG A 1 111 ? 0.706 12.613 16.832 1.00 94.81 111 ARG A C 1
ATOM 810 O O . ARG A 1 111 ? 0.099 12.175 15.861 1.00 94.81 111 ARG A O 1
ATOM 817 N N . ASN A 1 112 ? 1.077 13.891 16.914 1.00 93.50 112 ASN A N 1
ATOM 818 C CA . ASN A 1 112 ? 0.755 14.883 15.881 1.00 93.50 112 ASN A CA 1
ATOM 819 C C . ASN A 1 112 ? 1.475 14.619 14.553 1.00 93.50 112 ASN A C 1
ATOM 821 O O . ASN A 1 112 ? 0.990 15.023 13.500 1.00 93.50 112 ASN A O 1
ATOM 825 N N . GLN A 1 113 ? 2.642 13.974 14.575 1.00 92.94 113 GLN A N 1
ATOM 826 C CA . GLN A 1 113 ? 3.313 13.557 13.349 1.00 92.94 113 GLN A CA 1
ATOM 827 C C . GLN A 1 113 ? 2.565 12.388 12.711 1.00 92.94 113 GLN A C 1
ATOM 829 O O . GLN A 1 113 ? 2.238 12.473 11.535 1.00 92.94 113 GLN A O 1
ATOM 834 N N . VAL A 1 114 ? 2.216 11.362 13.492 1.00 93.44 114 VAL A N 1
ATOM 835 C CA . VAL A 1 114 ? 1.445 10.208 12.998 1.00 93.44 114 VAL A CA 1
ATOM 836 C C . VAL A 1 114 ? 0.102 10.645 12.411 1.00 93.44 114 VAL A C 1
ATOM 838 O O . VAL A 1 114 ? -0.247 10.228 11.312 1.00 93.44 114 VAL A O 1
ATOM 841 N N . LEU A 1 115 ? -0.619 11.543 13.092 1.00 92.25 115 LEU A N 1
ATOM 842 C CA . LEU A 1 115 ? -1.871 12.101 12.577 1.00 92.25 115 LEU A CA 1
ATOM 843 C C . LEU A 1 115 ? -1.679 12.797 11.232 1.00 92.25 115 LEU A C 1
ATOM 845 O O . LEU A 1 115 ? -2.420 12.507 10.305 1.00 92.25 115 LEU A O 1
ATOM 849 N N . ARG A 1 116 ? -0.670 13.666 11.092 1.00 91.81 116 ARG A N 1
ATOM 850 C CA . ARG A 1 116 ? -0.403 14.350 9.817 1.00 91.81 116 ARG A CA 1
ATOM 851 C C . ARG A 1 116 ? -0.093 13.376 8.684 1.00 91.81 116 ARG A C 1
ATOM 853 O O . ARG A 1 116 ? -0.565 13.593 7.573 1.00 91.81 116 ARG A O 1
ATOM 860 N N . GLU A 1 117 ? 0.666 12.316 8.960 1.00 92.31 117 GLU A N 1
ATOM 861 C CA . GLU A 1 117 ? 0.962 11.289 7.955 1.00 92.31 117 GLU A CA 1
ATOM 862 C C . GLU A 1 117 ? -0.307 10.580 7.485 1.00 92.31 117 GLU A C 1
ATOM 864 O O . GLU A 1 117 ? -0.532 10.462 6.280 1.00 92.31 117 GLU A O 1
ATOM 869 N N . LEU A 1 118 ? -1.155 10.169 8.430 1.00 91.94 118 LEU A N 1
ATOM 870 C CA . LEU A 1 118 ? -2.421 9.499 8.147 1.00 91.94 118 LEU A CA 1
ATOM 871 C C . LEU A 1 118 ? -3.441 10.426 7.470 1.00 91.94 118 LEU A C 1
ATOM 873 O O . LEU A 1 118 ? -4.155 9.993 6.570 1.00 91.94 118 LEU A O 1
ATOM 877 N N . TRP A 1 119 ? -3.490 11.706 7.845 1.00 91.19 119 TRP A N 1
ATOM 878 C CA . TRP A 1 119 ? -4.359 12.708 7.215 1.00 91.19 119 TRP A CA 1
ATOM 879 C C . TRP A 1 119 ? -3.987 12.980 5.761 1.00 91.19 119 TRP A C 1
ATOM 881 O O . TRP A 1 119 ? -4.851 13.331 4.966 1.00 91.19 119 TRP A O 1
ATOM 891 N N . GLY A 1 120 ? -2.712 12.803 5.414 1.00 88.06 120 GLY A N 1
ATOM 892 C CA . GLY A 1 120 ? -2.226 12.915 4.043 1.00 88.06 120 GLY A CA 1
ATOM 893 C C . GLY A 1 120 ? -2.530 11.705 3.156 1.00 88.06 120 GLY A C 1
ATOM 894 O O . GLY A 1 120 ? -2.093 11.704 2.007 1.00 88.06 120 GLY A O 1
ATOM 895 N N . THR A 1 121 ? -3.212 10.674 3.668 1.00 89.19 121 THR A N 1
ATOM 896 C CA . THR A 1 121 ? -3.645 9.514 2.870 1.00 89.19 121 THR A CA 1
ATOM 897 C C . THR A 1 121 ? -4.729 9.937 1.887 1.00 89.19 121 THR A C 1
ATOM 899 O O . THR A 1 121 ? -5.597 10.742 2.237 1.00 89.19 121 THR A O 1
ATOM 902 N N . ASP A 1 122 ? -4.708 9.382 0.674 1.00 88.25 122 ASP A N 1
ATOM 903 C CA . ASP A 1 122 ? -5.813 9.590 -0.254 1.00 88.25 122 ASP A CA 1
ATOM 904 C C . ASP A 1 122 ? -7.129 9.071 0.366 1.00 88.25 122 ASP A C 1
ATOM 906 O O . ASP A 1 122 ? -7.173 7.960 0.906 1.00 88.25 122 ASP A O 1
ATOM 910 N N . PRO A 1 123 ? -8.214 9.861 0.326 1.00 85.69 123 PRO A N 1
ATOM 911 C CA . PRO A 1 123 ? -9.470 9.458 0.934 1.00 85.69 123 PRO A CA 1
ATOM 912 C C . PRO A 1 123 ? -10.078 8.158 0.393 1.00 85.69 123 PRO A C 1
ATOM 914 O O . PRO A 1 123 ? -10.741 7.443 1.147 1.00 85.69 123 PRO A O 1
ATOM 917 N N . ALA A 1 124 ? -9.893 7.847 -0.892 1.00 84.56 124 ALA A N 1
ATOM 918 C CA . ALA A 1 124 ? -10.382 6.597 -1.467 1.00 84.56 124 ALA A CA 1
ATOM 919 C C . ALA A 1 124 ? -9.525 5.412 -1.001 1.00 84.56 124 ALA A C 1
ATOM 921 O O . ALA A 1 124 ? -10.066 4.360 -0.668 1.00 84.56 124 ALA A O 1
ATOM 922 N N . ASP A 1 125 ? -8.211 5.596 -0.889 1.00 88.94 125 ASP A N 1
ATOM 923 C CA . ASP A 1 125 ? -7.299 4.574 -0.362 1.00 88.94 125 ASP A CA 1
ATOM 924 C C . ASP A 1 125 ? -7.581 4.248 1.104 1.00 88.94 125 ASP A C 1
ATOM 926 O O . ASP A 1 125 ? -7.648 3.079 1.487 1.00 88.94 125 ASP A O 1
ATOM 930 N N . LEU A 1 126 ? -7.827 5.271 1.926 1.00 88.25 126 LEU A N 1
ATOM 931 C CA . LEU A 1 126 ? -8.228 5.068 3.315 1.00 88.25 126 LEU A CA 1
ATOM 932 C C . LEU A 1 126 ? -9.576 4.342 3.406 1.00 88.25 126 LEU A C 1
ATOM 934 O O . LEU A 1 126 ? -9.735 3.420 4.205 1.00 88.25 126 LEU A O 1
ATOM 938 N N . ALA A 1 127 ? -10.545 4.734 2.577 1.00 83.50 127 ALA A N 1
ATOM 939 C CA . ALA A 1 127 ? -11.843 4.073 2.492 1.00 83.50 127 ALA A CA 1
ATOM 940 C C . ALA A 1 127 ? -11.719 2.586 2.136 1.00 83.50 127 ALA A C 1
ATOM 942 O O . ALA A 1 127 ? -12.380 1.755 2.764 1.00 83.50 127 ALA A O 1
ATOM 943 N N . GLN A 1 128 ? -10.859 2.260 1.175 1.00 86.75 128 GLN A N 1
ATOM 944 C CA . GLN A 1 128 ? -10.575 0.893 0.757 1.00 86.75 128 GLN A CA 1
ATOM 945 C C . GLN A 1 128 ? -9.881 0.087 1.858 1.00 86.75 128 GLN A C 1
ATOM 947 O O . GLN A 1 128 ? -10.320 -1.020 2.165 1.00 86.75 128 GLN A O 1
ATOM 952 N N . LEU A 1 129 ? -8.860 0.655 2.509 1.00 89.62 129 LEU A N 1
ATOM 953 C CA . LEU A 1 129 ? -8.143 0.002 3.606 1.00 89.62 129 LEU A CA 1
ATOM 954 C C . LEU A 1 129 ? -9.082 -0.403 4.743 1.00 89.62 129 LEU A C 1
ATOM 956 O O . LEU A 1 129 ? -9.028 -1.529 5.224 1.00 89.62 129 LEU A O 1
ATOM 960 N N . LEU A 1 130 ? -9.953 0.511 5.171 1.00 84.94 130 LEU A N 1
ATOM 961 C CA . LEU A 1 130 ? -10.812 0.298 6.336 1.00 84.94 130 LEU A CA 1
ATOM 962 C C . LEU A 1 130 ? -11.925 -0.730 6.108 1.00 84.94 130 LEU A C 1
ATOM 964 O O . LEU A 1 130 ? -12.458 -1.274 7.074 1.00 84.94 130 LEU A O 1
ATOM 968 N N . ARG A 1 131 ? -12.269 -0.996 4.846 1.00 81.56 131 ARG A N 1
ATOM 969 C CA . ARG A 1 131 ? -13.255 -2.012 4.453 1.00 81.56 131 ARG A CA 1
ATOM 970 C C . ARG A 1 131 ? -12.607 -3.353 4.107 1.00 81.56 131 ARG A C 1
ATOM 972 O O . ARG A 1 131 ? -13.297 -4.367 4.057 1.00 81.56 131 ARG A O 1
ATOM 979 N N . ALA A 1 132 ? -11.298 -3.370 3.869 1.00 85.88 132 ALA A N 1
ATOM 980 C CA . ALA A 1 132 ? -10.580 -4.574 3.497 1.00 85.88 132 ALA A CA 1
ATOM 981 C C . ALA A 1 132 ? -10.504 -5.566 4.666 1.00 85.88 132 ALA A C 1
ATOM 983 O O . ALA A 1 132 ? -10.282 -5.197 5.817 1.00 85.88 132 ALA A O 1
ATOM 984 N N . GLN A 1 133 ? -10.621 -6.857 4.362 1.00 85.38 133 GLN A N 1
ATOM 985 C CA . GLN A 1 133 ? -10.161 -7.905 5.277 1.00 85.38 133 GLN A CA 1
ATOM 986 C C . GLN A 1 133 ? -8.649 -8.122 5.132 1.00 85.38 133 GLN A C 1
ATOM 988 O O . GLN A 1 133 ? -7.941 -8.264 6.131 1.00 85.38 133 GLN A O 1
ATOM 993 N N . HIS A 1 134 ? -8.174 -8.093 3.884 1.00 90.50 134 HIS A N 1
ATOM 994 C CA . HIS A 1 134 ? -6.780 -8.252 3.491 1.00 90.50 134 HIS A CA 1
ATOM 995 C C . HIS A 1 134 ? -6.378 -7.080 2.596 1.00 90.50 134 HIS A C 1
ATOM 997 O O . HIS A 1 134 ? -7.052 -6.789 1.606 1.00 90.50 134 HIS A O 1
ATOM 1003 N N . ALA A 1 135 ? -5.288 -6.407 2.947 1.00 94.06 135 ALA A N 1
ATOM 1004 C CA . ALA A 1 135 ? -4.752 -5.281 2.206 1.00 94.06 135 ALA A CA 1
ATOM 1005 C C . ALA A 1 135 ? -3.279 -5.507 1.845 1.00 94.06 135 ALA A C 1
ATOM 1007 O O . ALA A 1 135 ? -2.480 -5.950 2.668 1.00 94.06 135 ALA A O 1
ATOM 1008 N N . VAL A 1 136 ? -2.905 -5.150 0.623 1.00 97.19 136 VAL A N 1
ATOM 1009 C CA . VAL A 1 136 ? -1.509 -5.046 0.197 1.00 97.19 136 VAL A CA 1
ATOM 1010 C C . VAL A 1 136 ? -1.156 -3.566 0.161 1.00 97.19 136 VAL A C 1
ATOM 1012 O O . VAL A 1 136 ? -1.721 -2.803 -0.620 1.00 97.19 136 VAL A O 1
ATOM 1015 N N . LEU A 1 137 ? -0.264 -3.143 1.051 1.00 97.56 137 LEU A N 1
ATOM 1016 C CA . LEU A 1 137 ? 0.180 -1.758 1.143 1.00 97.56 137 LEU A CA 1
ATOM 1017 C C . LEU A 1 137 ? 1.393 -1.559 0.239 1.00 97.56 137 LEU A C 1
ATOM 1019 O O . LEU A 1 137 ? 2.379 -2.281 0.377 1.00 97.56 137 LEU A O 1
ATOM 1023 N N . VAL A 1 138 ? 1.325 -0.574 -0.652 1.00 97.38 138 VAL A N 1
ATOM 1024 C CA . VAL A 1 138 ? 2.364 -0.300 -1.654 1.00 97.38 138 VAL A CA 1
ATOM 1025 C C . VAL A 1 138 ? 2.788 1.169 -1.640 1.00 97.38 138 VAL A C 1
ATOM 1027 O O . VAL A 1 138 ? 2.036 2.046 -1.194 1.00 97.38 138 VAL A O 1
ATOM 1030 N N . GLU A 1 139 ? 3.994 1.466 -2.126 1.00 93.06 139 GLU A N 1
ATOM 1031 C CA . GLU A 1 139 ? 4.493 2.844 -2.166 1.00 93.06 139 GLU A CA 1
ATOM 1032 C C . GLU A 1 139 ? 3.719 3.710 -3.162 1.00 93.06 139 GLU A C 1
ATOM 1034 O O . GLU A 1 139 ? 3.228 4.769 -2.772 1.00 93.06 139 GLU A O 1
ATOM 1039 N N . GLY A 1 140 ? 3.574 3.293 -4.421 1.00 92.50 140 GLY A N 1
ATOM 1040 C CA . GLY A 1 140 ? 3.116 4.171 -5.495 1.00 92.50 140 GLY A CA 1
ATOM 1041 C C . GLY A 1 140 ? 1.884 3.702 -6.280 1.00 92.50 140 GLY A C 1
ATOM 1042 O O . GLY A 1 140 ? 1.453 2.551 -6.206 1.00 92.50 140 GLY A O 1
ATOM 1043 N N . PRO A 1 141 ? 1.293 4.609 -7.082 1.00 91.88 141 PRO A N 1
ATOM 1044 C CA . PRO A 1 141 ? 0.169 4.283 -7.965 1.00 91.88 141 PRO A CA 1
ATOM 1045 C C . PRO A 1 141 ? 0.544 3.272 -9.061 1.00 91.88 141 PRO A C 1
ATOM 1047 O O . PRO A 1 141 ? -0.306 2.490 -9.494 1.00 91.88 141 PRO A O 1
ATOM 1050 N N . THR A 1 142 ? 1.812 3.256 -9.482 1.00 93.19 142 THR A N 1
ATOM 1051 C CA . THR A 1 142 ? 2.361 2.247 -10.395 1.00 93.19 142 THR A CA 1
ATOM 1052 C C . THR A 1 142 ? 2.241 0.853 -9.786 1.00 93.19 142 THR A C 1
ATOM 1054 O O . THR A 1 142 ? 1.657 -0.037 -10.403 1.00 93.19 142 THR A O 1
ATOM 1057 N N . ASP A 1 143 ? 2.696 0.690 -8.541 1.00 95.69 143 ASP A N 1
ATOM 1058 C CA . ASP A 1 143 ? 2.584 -0.557 -7.789 1.00 95.69 143 ASP A CA 1
ATOM 1059 C C . ASP A 1 143 ? 1.138 -1.006 -7.677 1.00 95.69 143 ASP A C 1
ATOM 1061 O O . ASP A 1 143 ? 0.813 -2.154 -7.973 1.00 95.69 143 ASP A O 1
ATOM 1065 N N . ARG A 1 144 ? 0.239 -0.083 -7.316 1.00 95.81 144 ARG A N 1
ATOM 1066 C CA . ARG A 1 144 ? -1.186 -0.394 -7.215 1.00 95.81 144 ARG A CA 1
ATOM 1067 C C . ARG A 1 144 ? -1.735 -0.950 -8.509 1.00 95.81 144 ARG A C 1
ATOM 1069 O O . ARG A 1 144 ? -2.460 -1.937 -8.473 1.00 95.81 144 ARG A O 1
ATOM 1076 N N . THR A 1 145 ? -1.406 -0.324 -9.628 1.00 96.06 145 THR A N 1
ATOM 1077 C CA . THR A 1 145 ? -1.878 -0.749 -10.944 1.00 96.06 145 THR A CA 1
ATOM 1078 C C . THR A 1 145 ? -1.420 -2.173 -11.241 1.00 96.06 145 THR A C 1
ATOM 1080 O O . THR A 1 145 ? -2.241 -3.039 -11.540 1.00 96.06 145 THR A O 1
ATOM 1083 N N . VAL A 1 146 ? -0.120 -2.429 -11.095 1.00 97.00 146 VAL A N 1
ATOM 1084 C CA . VAL A 1 146 ? 0.491 -3.729 -11.389 1.00 97.00 146 VAL A CA 1
ATOM 1085 C C . VAL A 1 146 ? -0.062 -4.813 -10.467 1.00 97.00 146 VAL A C 1
ATOM 1087 O O . VAL A 1 146 ? -0.561 -5.833 -10.944 1.00 97.00 146 VAL A O 1
ATOM 1090 N N . PHE A 1 147 ? -0.047 -4.584 -9.153 1.00 97.50 147 PHE A N 1
ATOM 1091 C CA . PHE A 1 147 ? -0.467 -5.591 -8.182 1.00 97.50 147 PHE A CA 1
ATOM 1092 C C . PHE A 1 147 ? -1.977 -5.809 -8.155 1.00 97.50 147 PHE A C 1
ATOM 1094 O O . PHE A 1 147 ? -2.396 -6.944 -7.962 1.00 97.50 147 PHE A O 1
ATOM 1101 N N . SER A 1 148 ? -2.808 -4.794 -8.418 1.00 96.12 148 SER A N 1
ATOM 1102 C CA . SER A 1 148 ? -4.266 -5.001 -8.488 1.00 96.12 148 SER A CA 1
ATOM 1103 C C . SER A 1 148 ? -4.633 -5.978 -9.606 1.00 96.12 148 SER A C 1
ATOM 1105 O O . SER A 1 148 ? -5.476 -6.856 -9.421 1.00 96.12 148 SER A O 1
ATOM 1107 N N . VAL A 1 149 ? -3.973 -5.855 -10.762 1.00 97.62 149 VAL A N 1
ATOM 1108 C CA . VAL A 1 149 ? -4.176 -6.771 -11.890 1.00 97.62 149 VAL A CA 1
ATOM 1109 C C . VAL A 1 149 ? -3.577 -8.142 -11.580 1.00 97.62 149 VAL A C 1
ATOM 1111 O O . VAL A 1 149 ? -4.250 -9.161 -11.740 1.00 97.62 149 VAL A O 1
ATOM 1114 N N . LEU A 1 150 ? -2.337 -8.183 -11.090 1.00 97.19 150 LEU A N 1
ATOM 1115 C CA . LEU A 1 150 ? -1.623 -9.432 -10.836 1.00 97.19 150 LEU A CA 1
ATOM 1116 C C . LEU A 1 150 ? -2.303 -10.293 -9.761 1.00 97.19 150 LEU A C 1
ATOM 1118 O O . LEU A 1 150 ? -2.506 -11.486 -9.980 1.00 97.19 150 LEU A O 1
ATOM 1122 N N . LEU A 1 151 ? -2.724 -9.696 -8.640 1.00 96.81 151 LEU A N 1
ATOM 1123 C CA . LEU A 1 151 ? -3.443 -10.397 -7.571 1.00 96.81 151 LEU A CA 1
ATOM 1124 C C . LEU A 1 151 ? -4.744 -11.006 -8.089 1.00 96.81 151 LEU A C 1
ATOM 1126 O O . LEU A 1 151 ? -5.012 -12.180 -7.841 1.00 96.81 151 LEU A O 1
ATOM 1130 N N . ARG A 1 152 ? -5.521 -10.254 -8.879 1.00 96.19 152 ARG A N 1
ATOM 1131 C CA . ARG A 1 152 ? -6.740 -10.771 -9.514 1.00 96.19 152 ARG A CA 1
ATOM 1132 C C . ARG A 1 152 ? -6.442 -11.986 -10.392 1.00 96.19 152 ARG A C 1
ATOM 1134 O O . ARG A 1 152 ? -7.117 -13.003 -10.260 1.00 96.19 152 ARG A O 1
ATOM 1141 N N . ARG A 1 153 ? -5.428 -11.901 -11.260 1.00 96.50 153 ARG A N 1
ATOM 1142 C CA . ARG A 1 153 ? -5.035 -13.004 -12.157 1.00 96.50 153 ARG A CA 1
ATOM 1143 C C . ARG A 1 153 ? -4.526 -14.233 -11.401 1.00 96.50 153 ARG A C 1
ATOM 1145 O O . ARG A 1 153 ? -4.692 -15.346 -11.885 1.00 96.50 153 ARG A O 1
ATOM 1152 N N . TRP A 1 154 ? -3.958 -14.041 -10.211 1.00 95.69 154 TRP A N 1
ATOM 1153 C CA . TRP A 1 154 ? -3.474 -15.118 -9.341 1.00 95.69 154 TRP A CA 1
ATOM 1154 C C . TRP A 1 154 ? -4.556 -15.725 -8.425 1.00 95.69 154 TRP A C 1
ATOM 1156 O O . TRP A 1 154 ? -4.272 -16.632 -7.643 1.00 95.69 154 TRP A O 1
ATOM 1166 N N . GLY A 1 155 ? -5.803 -15.243 -8.504 1.00 94.56 155 GLY A N 1
ATOM 1167 C CA . GLY A 1 155 ? -6.908 -15.708 -7.657 1.00 94.56 155 GLY A CA 1
ATOM 1168 C C . GLY A 1 155 ? -6.953 -15.074 -6.261 1.00 94.56 155 GLY A C 1
ATOM 1169 O O . GLY A 1 155 ? -7.625 -15.600 -5.382 1.00 94.56 155 GLY A O 1
ATOM 1170 N N . LEU A 1 156 ? -6.264 -13.948 -6.066 1.00 94.75 156 LEU A N 1
ATOM 1171 C CA . LEU A 1 156 ? -6.219 -13.146 -4.836 1.00 94.75 156 LEU A CA 1
ATOM 1172 C C . LEU A 1 156 ? -6.962 -11.807 -5.009 1.00 94.75 156 LEU A C 1
ATOM 1174 O O . LEU A 1 156 ? -6.588 -10.789 -4.432 1.00 94.75 156 LEU A O 1
ATOM 1178 N N . GLY A 1 157 ? -8.000 -11.777 -5.851 1.00 89.94 157 GLY A N 1
ATOM 1179 C CA . GLY A 1 157 ? -8.726 -10.549 -6.208 1.00 89.94 157 GLY A CA 1
ATOM 1180 C C . GLY A 1 157 ? -9.504 -9.893 -5.060 1.00 89.94 157 GLY A C 1
ATOM 1181 O O . GLY A 1 157 ? -9.961 -8.764 -5.206 1.00 89.94 157 GLY A O 1
ATOM 1182 N N . HIS A 1 158 ? -9.658 -10.576 -3.926 1.00 87.06 158 HIS A N 1
ATOM 1183 C CA . HIS A 1 158 ? -10.241 -10.031 -2.697 1.00 87.06 158 HIS A CA 1
ATOM 1184 C C . HIS A 1 158 ? -9.236 -9.240 -1.844 1.00 87.06 158 HIS A C 1
ATOM 1186 O O . HIS A 1 158 ? -9.647 -8.572 -0.895 1.00 87.06 158 HIS A O 1
ATOM 1192 N N . CYS A 1 159 ? -7.936 -9.303 -2.156 1.00 92.62 159 CYS A N 1
ATOM 1193 C CA . CYS A 1 159 ? -6.915 -8.471 -1.527 1.00 92.62 159 CYS A CA 1
ATOM 1194 C C . CYS A 1 159 ? -6.951 -7.054 -2.108 1.00 92.62 159 CYS A C 1
ATOM 1196 O O . CYS A 1 159 ? -6.758 -6.843 -3.305 1.00 92.62 159 CYS A O 1
ATOM 1198 N N . THR A 1 160 ? -7.143 -6.065 -1.243 1.00 92.50 160 THR A N 1
ATOM 1199 C CA . THR A 1 160 ? -7.220 -4.656 -1.635 1.00 92.50 160 THR A CA 1
ATOM 1200 C C . THR A 1 160 ? -5.828 -4.035 -1.702 1.00 92.50 160 THR A C 1
ATOM 1202 O O . THR A 1 160 ? -5.110 -4.042 -0.706 1.00 92.50 160 THR A O 1
ATOM 1205 N N . VAL A 1 161 ? -5.441 -3.437 -2.831 1.00 96.19 161 VAL A N 1
ATOM 1206 C CA . VAL A 1 161 ? -4.148 -2.737 -2.939 1.00 96.19 161 VAL A CA 1
ATOM 1207 C C . VAL A 1 161 ? -4.298 -1.260 -2.588 1.00 96.19 161 VAL A C 1
ATOM 1209 O O . VAL A 1 161 ? -5.074 -0.544 -3.222 1.00 96.19 161 VAL A O 1
ATOM 1212 N N . VAL A 1 162 ? -3.544 -0.802 -1.589 1.00 95.38 162 VAL A N 1
ATOM 1213 C CA . VAL A 1 162 ? -3.664 0.537 -0.996 1.00 95.38 162 VAL A CA 1
ATOM 1214 C C . VAL A 1 162 ? -2.345 1.290 -1.125 1.00 95.38 162 VAL A C 1
ATOM 1216 O O . VAL A 1 162 ? -1.299 0.810 -0.684 1.00 95.38 162 VAL A O 1
ATOM 1219 N N . THR A 1 163 ? -2.396 2.494 -1.693 1.00 95.00 163 THR A N 1
ATOM 1220 C CA . THR A 1 163 ? -1.221 3.353 -1.868 1.00 95.00 163 THR A CA 1
ATOM 1221 C C . THR A 1 163 ? -0.933 4.222 -0.656 1.00 95.00 163 THR A C 1
ATOM 1223 O O . THR A 1 163 ? -1.813 4.871 -0.097 1.00 95.00 163 THR A O 1
ATOM 1226 N N . ALA A 1 164 ? 0.338 4.276 -0.262 1.00 92.75 164 ALA A N 1
ATOM 1227 C CA . ALA A 1 164 ? 0.790 5.104 0.852 1.00 92.75 164 ALA A CA 1
ATOM 1228 C C . ALA A 1 164 ? 1.592 6.339 0.417 1.00 92.75 164 ALA A C 1
ATOM 1230 O O . ALA A 1 164 ? 1.676 7.305 1.173 1.00 92.75 164 ALA A O 1
ATOM 1231 N N . HIS A 1 165 ? 2.186 6.350 -0.776 1.00 90.44 165 HIS A N 1
ATOM 1232 C CA . HIS A 1 165 ? 3.042 7.420 -1.320 1.00 90.44 165 HIS A CA 1
ATOM 1233 C C . HIS A 1 165 ? 4.313 7.743 -0.516 1.00 90.44 165 HIS A C 1
ATOM 1235 O O . HIS A 1 165 ? 5.065 8.640 -0.896 1.00 90.44 165 HIS A O 1
ATOM 1241 N N . SER A 1 166 ? 4.564 7.060 0.603 1.00 91.94 166 SER A N 1
ATOM 1242 C CA . SER A 1 166 ? 5.833 7.119 1.325 1.00 91.94 166 SER A CA 1
ATOM 1243 C C . SER A 1 166 ? 5.996 5.926 2.265 1.00 91.94 166 SER A C 1
ATOM 1245 O O . SER A 1 166 ? 5.025 5.448 2.856 1.00 91.94 166 SER A O 1
ATOM 1247 N N . LYS A 1 167 ? 7.246 5.517 2.504 1.00 94.25 167 LYS A N 1
ATOM 1248 C CA . LYS A 1 167 ? 7.617 4.509 3.515 1.00 94.25 167 LYS A CA 1
ATOM 1249 C C . LYS A 1 167 ? 7.155 4.872 4.931 1.00 94.25 167 LYS A C 1
ATOM 1251 O O . LYS A 1 167 ? 6.725 4.029 5.714 1.00 94.25 167 LYS A O 1
ATOM 1256 N N . VAL A 1 168 ? 7.191 6.162 5.256 1.00 92.75 168 VAL A N 1
ATOM 1257 C CA . VAL A 1 168 ? 6.749 6.708 6.547 1.00 92.75 168 VAL A CA 1
ATOM 1258 C C . VAL A 1 168 ? 5.242 6.513 6.734 1.00 92.75 168 VAL A C 1
ATOM 1260 O O . VAL A 1 168 ? 4.822 6.144 7.834 1.00 92.75 168 VAL A O 1
ATOM 1263 N N . ARG A 1 169 ? 4.451 6.724 5.674 1.00 94.31 169 ARG A N 1
ATOM 1264 C CA . ARG A 1 169 ? 3.003 6.500 5.676 1.00 94.31 169 ARG A CA 1
ATOM 1265 C C . ARG A 1 169 ? 2.650 5.019 5.579 1.00 94.31 169 ARG A C 1
ATOM 1267 O O . ARG A 1 169 ? 1.701 4.621 6.242 1.00 94.31 169 ARG A O 1
ATOM 1274 N N . LEU A 1 170 ? 3.426 4.201 4.859 1.00 95.81 170 LEU A N 1
ATOM 1275 C CA . LEU A 1 170 ? 3.271 2.737 4.856 1.00 95.81 170 LEU A CA 1
ATOM 1276 C C . LEU A 1 170 ? 3.284 2.190 6.283 1.00 95.81 170 LEU A C 1
ATOM 1278 O O . LEU A 1 170 ? 2.365 1.476 6.676 1.00 95.81 170 LEU A O 1
ATOM 1282 N N . ALA A 1 171 ? 4.276 2.596 7.081 1.00 95.00 171 ALA A N 1
ATOM 1283 C CA . ALA A 1 171 ? 4.378 2.192 8.480 1.00 95.00 171 ALA A CA 1
ATOM 1284 C C . ALA A 1 171 ? 3.139 2.607 9.295 1.00 95.00 171 ALA A C 1
ATOM 1286 O O . ALA A 1 171 ? 2.592 1.810 10.057 1.00 95.00 171 ALA A O 1
ATOM 1287 N N . ALA A 1 172 ? 2.663 3.843 9.104 1.00 94.75 172 ALA A N 1
ATOM 1288 C CA . ALA A 1 172 ? 1.495 4.359 9.814 1.00 94.75 172 ALA A CA 1
ATOM 1289 C C . ALA A 1 172 ? 0.190 3.650 9.414 1.00 94.75 172 ALA A C 1
ATOM 1291 O O . ALA A 1 172 ? -0.598 3.294 10.289 1.00 94.75 172 ALA A O 1
ATOM 1292 N N . LEU A 1 173 ? -0.027 3.420 8.116 1.00 95.38 173 LEU A N 1
ATOM 1293 C CA . LEU A 1 173 ? -1.201 2.713 7.604 1.00 95.38 173 LEU A CA 1
ATOM 1294 C C . LEU A 1 173 ? -1.204 1.251 8.035 1.00 95.38 173 LEU A C 1
ATOM 1296 O O . LEU A 1 173 ? -2.257 0.755 8.421 1.00 95.38 173 LEU A O 1
ATOM 1300 N N . ARG A 1 174 ? -0.043 0.583 8.047 1.00 95.25 174 ARG A N 1
ATOM 1301 C CA . ARG A 1 174 ? 0.069 -0.789 8.550 1.00 95.25 174 ARG A CA 1
ATOM 1302 C C . ARG A 1 174 ? -0.325 -0.879 10.019 1.00 95.25 174 ARG A C 1
ATOM 1304 O O . ARG A 1 174 ? -1.186 -1.674 10.374 1.00 95.25 174 ARG A O 1
ATOM 1311 N N . ALA A 1 175 ? 0.261 -0.030 10.861 1.00 94.44 175 ALA A N 1
ATOM 1312 C CA . ALA A 1 175 ? -0.035 -0.032 12.290 1.00 94.44 175 ALA A CA 1
ATOM 1313 C C . ALA A 1 175 ? -1.519 0.289 12.567 1.00 94.44 175 ALA A C 1
ATOM 1315 O O . ALA A 1 175 ? -2.139 -0.326 13.433 1.00 94.44 175 ALA A O 1
ATOM 1316 N N . LEU A 1 176 ? -2.113 1.221 11.807 1.00 94.38 176 LEU A N 1
ATOM 1317 C CA . LEU A 1 176 ? -3.546 1.525 11.881 1.00 94.38 176 LEU A CA 1
ATOM 1318 C C . LEU A 1 176 ? -4.403 0.321 11.464 1.00 94.38 176 LEU A C 1
ATOM 1320 O O . LEU A 1 176 ? -5.361 -0.018 12.155 1.00 94.38 176 LEU A O 1
ATOM 1324 N N . ALA A 1 177 ? -4.061 -0.314 10.346 1.00 93.06 177 ALA A N 1
ATOM 1325 C CA . ALA A 1 177 ? -4.751 -1.484 9.822 1.00 93.06 177 ALA A CA 1
ATOM 1326 C C . ALA A 1 177 ? -4.747 -2.635 10.838 1.00 93.06 177 ALA A C 1
ATOM 1328 O O . ALA A 1 177 ? -5.803 -3.197 11.119 1.00 93.06 177 ALA A O 1
ATOM 1329 N N . GLU A 1 178 ? -3.604 -2.903 11.474 1.00 91.19 178 GLU A N 1
ATOM 1330 C CA . GLU A 1 178 ? -3.471 -3.923 12.519 1.00 91.19 178 GLU A CA 1
ATOM 1331 C C . GLU A 1 178 ? -4.379 -3.647 13.726 1.00 91.19 178 GLU A C 1
ATOM 1333 O O . GLU A 1 178 ? -5.100 -4.546 14.161 1.00 91.19 178 GLU A O 1
ATOM 1338 N N . GLN A 1 179 ? -4.431 -2.405 14.230 1.00 91.44 179 GLN A N 1
ATOM 1339 C CA . GLN A 1 179 ? -5.362 -2.036 15.312 1.00 91.44 179 GLN A CA 1
ATOM 1340 C C . GLN A 1 179 ? -6.831 -2.238 14.930 1.00 91.44 179 GLN A C 1
ATOM 1342 O O . GLN A 1 179 ? -7.675 -2.509 15.784 1.00 91.44 179 GLN A O 1
ATOM 1347 N N . LEU A 1 180 ? -7.138 -2.097 13.643 1.00 88.69 180 LEU A N 1
ATOM 1348 C CA . LEU A 1 180 ? -8.472 -2.277 13.092 1.00 88.69 180 LEU A CA 1
ATOM 1349 C C . LEU A 1 180 ? -8.713 -3.702 12.592 1.00 88.69 180 LEU A C 1
ATOM 1351 O O . LEU A 1 180 ? -9.732 -3.952 11.956 1.00 88.69 180 LEU A O 1
ATOM 1355 N N . GLY A 1 181 ? -7.818 -4.651 12.877 1.00 87.00 181 GLY A N 1
ATOM 1356 C CA . GLY A 1 181 ? -7.974 -6.054 12.494 1.00 87.00 181 GLY A CA 1
ATOM 1357 C C . GLY A 1 181 ? -7.974 -6.280 10.980 1.00 87.00 181 GLY A C 1
ATOM 1358 O O . GLY A 1 181 ? -8.556 -7.255 10.502 1.00 87.00 181 GLY A O 1
ATOM 1359 N N . VAL A 1 182 ? -7.411 -5.352 10.206 1.00 89.75 182 VAL A N 1
ATOM 1360 C CA . VAL A 1 182 ? -7.162 -5.516 8.772 1.00 89.75 182 VAL A CA 1
ATOM 1361 C C . VAL A 1 182 ? -5.798 -6.170 8.629 1.00 89.75 182 VAL A C 1
ATOM 1363 O O . VAL A 1 182 ? -4.806 -5.699 9.187 1.00 89.75 182 VAL A O 1
ATOM 1366 N N . ARG A 1 183 ? -5.735 -7.266 7.882 1.00 90.19 183 ARG A N 1
ATOM 1367 C CA . ARG A 1 183 ? -4.474 -7.964 7.641 1.00 90.19 183 ARG A CA 1
ATOM 1368 C C . ARG A 1 183 ? -3.727 -7.278 6.525 1.00 90.19 183 ARG A C 1
ATOM 1370 O O . ARG A 1 183 ? -4.320 -6.953 5.500 1.00 90.19 183 ARG A O 1
ATOM 1377 N N . THR A 1 184 ? -2.432 -7.090 6.712 1.00 93.69 184 THR A N 1
ATOM 1378 C CA . THR A 1 184 ? -1.615 -6.342 5.763 1.00 93.69 184 THR A CA 1
ATOM 1379 C C . THR A 1 184 ? -0.409 -7.132 5.303 1.00 93.69 184 THR A C 1
ATOM 1381 O O . THR A 1 184 ? 0.280 -7.733 6.127 1.00 93.69 184 THR A O 1
ATOM 1384 N N . TYR A 1 185 ? -0.107 -7.022 4.016 1.00 95.38 185 TYR A N 1
ATOM 1385 C CA . TYR A 1 185 ? 1.199 -7.336 3.454 1.00 95.38 185 TYR A CA 1
ATOM 1386 C C . TYR A 1 185 ? 1.818 -6.053 2.903 1.00 95.38 185 TYR A C 1
ATOM 1388 O O . TYR A 1 185 ? 1.126 -5.287 2.235 1.00 95.38 185 TYR A O 1
ATOM 1396 N N . VAL A 1 186 ? 3.087 -5.779 3.197 1.00 96.62 186 VAL A N 1
ATOM 1397 C CA . VAL A 1 186 ? 3.739 -4.523 2.783 1.00 96.62 186 VAL A CA 1
ATOM 1398 C C . VAL A 1 186 ? 4.729 -4.782 1.657 1.00 96.62 186 VAL A C 1
ATOM 1400 O O . VAL A 1 186 ? 5.568 -5.667 1.771 1.00 96.62 186 VAL A O 1
ATOM 1403 N N . ILE A 1 187 ? 4.655 -3.994 0.591 1.00 96.56 187 ILE A N 1
ATOM 1404 C CA . ILE A 1 187 ? 5.599 -4.019 -0.526 1.00 96.56 187 ILE A CA 1
ATOM 1405 C C . ILE A 1 187 ? 6.226 -2.636 -0.650 1.00 96.56 187 ILE A C 1
ATOM 1407 O O . ILE A 1 187 ? 5.517 -1.626 -0.642 1.00 96.56 187 ILE A O 1
ATOM 1411 N N . PHE A 1 188 ? 7.550 -2.587 -0.749 1.00 96.62 188 PHE A N 1
ATOM 1412 C CA . PHE A 1 188 ? 8.278 -1.331 -0.871 1.00 96.62 188 PHE A CA 1
ATOM 1413 C C . PHE A 1 188 ? 9.604 -1.493 -1.621 1.00 96.62 188 PHE A C 1
ATOM 1415 O O . PHE A 1 188 ? 10.125 -2.593 -1.791 1.00 96.62 188 PHE A O 1
ATOM 1422 N N . ASP A 1 189 ? 10.158 -0.372 -2.053 1.00 94.81 189 ASP A N 1
ATOM 1423 C CA . ASP A 1 189 ? 11.427 -0.280 -2.757 1.00 94.81 189 ASP A CA 1
ATOM 1424 C C . ASP A 1 189 ? 12.585 -0.306 -1.755 1.00 94.81 189 ASP A C 1
ATOM 1426 O O . ASP A 1 189 ? 12.626 0.488 -0.810 1.00 94.81 189 ASP A O 1
ATOM 1430 N N . GLY A 1 190 ? 13.570 -1.175 -1.974 1.00 92.25 190 GLY A N 1
ATOM 1431 C CA . GLY A 1 190 ? 14.773 -1.277 -1.146 1.00 92.25 190 GLY A CA 1
ATOM 1432 C C . GLY A 1 190 ? 15.799 -0.180 -1.389 1.00 92.25 190 GLY A C 1
ATOM 1433 O O . GLY A 1 190 ? 16.754 -0.069 -0.621 1.00 92.25 190 GLY A O 1
ATOM 1434 N N . ASP A 1 191 ? 15.568 0.692 -2.377 1.00 90.00 191 ASP A N 1
ATOM 1435 C CA . ASP A 1 191 ? 16.331 1.922 -2.592 1.00 90.00 191 ASP A CA 1
ATOM 1436 C C . ASP A 1 191 ? 17.820 1.702 -2.965 1.00 90.00 191 ASP A C 1
ATOM 1438 O O . ASP A 1 191 ? 18.638 2.630 -2.880 1.00 90.00 191 ASP A O 1
ATOM 1442 N N . GLY A 1 192 ? 18.172 0.503 -3.447 1.00 86.62 192 GLY A N 1
ATOM 1443 C CA . GLY A 1 192 ? 19.523 0.122 -3.888 1.00 86.62 192 GLY A CA 1
ATOM 1444 C C . GLY A 1 192 ? 19.978 0.711 -5.227 1.00 86.62 192 GLY A C 1
ATOM 1445 O O . GLY A 1 192 ? 21.138 0.555 -5.600 1.00 86.62 192 GLY A O 1
ATOM 1446 N N . GLY A 1 193 ? 19.094 1.412 -5.942 1.00 86.94 193 GLY A N 1
ATOM 1447 C CA . GLY A 1 193 ? 19.387 1.942 -7.275 1.00 86.94 193 GLY A CA 1
ATOM 1448 C C . GLY A 1 193 ? 20.425 3.069 -7.291 1.00 86.94 193 GLY A C 1
ATOM 1449 O O . GLY A 1 193 ? 20.748 3.676 -6.263 1.00 86.94 193 GLY A O 1
ATOM 1450 N N . ALA A 1 194 ? 20.899 3.404 -8.493 1.00 88.00 194 ALA A N 1
ATOM 1451 C CA . ALA A 1 194 ? 21.993 4.350 -8.719 1.00 88.00 194 ALA A CA 1
ATOM 1452 C C . ALA A 1 194 ? 21.841 5.695 -7.976 1.00 88.00 194 ALA A C 1
ATOM 1454 O O . ALA A 1 194 ? 20.757 6.283 -7.876 1.00 88.00 194 ALA A O 1
ATOM 1455 N N . LEU A 1 195 ? 22.968 6.210 -7.477 1.00 90.69 195 LEU A N 1
ATOM 1456 C CA . LEU A 1 195 ? 23.043 7.511 -6.815 1.00 90.69 195 LEU A CA 1
ATOM 1457 C C . LEU A 1 195 ? 23.353 8.637 -7.819 1.00 90.69 195 LEU A C 1
ATOM 1459 O O . LEU A 1 195 ? 24.021 8.407 -8.827 1.00 90.69 195 LEU A O 1
ATOM 1463 N N . PRO A 1 196 ? 22.920 9.884 -7.542 1.00 90.62 196 PRO A N 1
ATOM 1464 C CA . PRO A 1 196 ? 23.301 11.042 -8.346 1.00 90.62 196 PRO A CA 1
ATOM 1465 C C . PRO A 1 196 ? 24.827 11.194 -8.477 1.00 90.62 196 PRO A C 1
ATOM 1467 O O . PRO A 1 196 ? 25.537 10.942 -7.507 1.00 90.62 196 PRO A O 1
ATOM 1470 N N . PRO A 1 197 ? 25.345 11.725 -9.601 1.00 89.44 197 PRO A N 1
ATOM 1471 C CA . PRO A 1 197 ? 26.791 11.808 -9.837 1.00 89.44 197 PRO A CA 1
ATOM 1472 C C . PRO A 1 197 ? 27.516 12.770 -8.881 1.00 89.44 197 PRO A C 1
ATOM 1474 O O . PRO A 1 197 ? 28.703 12.618 -8.612 1.00 89.44 197 PRO A O 1
ATOM 1477 N N . HIS A 1 198 ? 26.818 13.776 -8.344 1.00 94.19 198 HIS A N 1
ATOM 1478 C CA . HIS A 1 198 ? 27.418 14.763 -7.447 1.00 94.19 198 HIS A CA 1
ATOM 1479 C C . HIS A 1 198 ? 27.469 14.253 -5.997 1.00 94.19 198 HIS A C 1
ATOM 1481 O O . HIS A 1 198 ? 26.424 14.126 -5.354 1.00 94.19 198 HIS A O 1
ATOM 1487 N N . ALA A 1 199 ? 28.672 14.086 -5.434 1.00 92.06 199 ALA A N 1
ATOM 1488 C CA . ALA A 1 199 ? 28.917 13.455 -4.128 1.00 92.06 199 ALA A CA 1
ATOM 1489 C C . ALA A 1 199 ? 28.045 13.987 -2.972 1.00 92.06 199 ALA A C 1
ATOM 1491 O O . ALA A 1 199 ? 27.399 13.212 -2.271 1.00 92.06 199 ALA A O 1
ATOM 1492 N N . ALA A 1 200 ? 27.938 15.311 -2.799 1.00 91.56 200 ALA A N 1
ATOM 1493 C CA . ALA A 1 200 ? 27.099 15.886 -1.736 1.00 91.56 200 ALA A CA 1
ATOM 1494 C C . ALA A 1 200 ? 25.601 15.547 -1.897 1.00 91.56 200 ALA A C 1
ATOM 1496 O O . ALA A 1 200 ? 24.894 15.304 -0.917 1.00 91.56 200 ALA A O 1
ATOM 1497 N N . LYS A 1 201 ? 25.112 15.496 -3.145 1.00 93.25 201 LYS A N 1
ATOM 1498 C CA . LYS A 1 201 ? 23.731 15.111 -3.457 1.00 93.25 201 LYS A CA 1
ATOM 1499 C C . LYS A 1 201 ? 23.546 13.606 -3.258 1.00 93.25 201 LYS A C 1
ATOM 1501 O O . LYS A 1 201 ? 22.541 13.219 -2.671 1.00 93.25 201 LYS A O 1
ATOM 1506 N N . ALA A 1 202 ? 24.517 12.793 -3.676 1.00 92.12 202 ALA A N 1
ATOM 1507 C CA . ALA A 1 202 ? 24.538 11.348 -3.467 1.00 92.12 202 ALA A CA 1
ATOM 1508 C C . ALA A 1 202 ? 24.448 10.989 -1.981 1.00 92.12 202 ALA A C 1
ATOM 1510 O O . ALA A 1 202 ? 23.541 10.266 -1.583 1.00 92.12 202 ALA A O 1
ATOM 1511 N N . HIS A 1 203 ? 25.307 11.585 -1.150 1.00 92.56 203 HIS A N 1
ATOM 1512 C CA . HIS A 1 203 ? 25.312 11.364 0.294 1.00 92.56 203 HIS A CA 1
ATOM 1513 C C . HIS A 1 203 ? 23.973 11.748 0.943 1.00 92.56 203 HIS A C 1
ATOM 1515 O O . HIS A 1 203 ? 23.440 11.010 1.769 1.00 92.56 203 HIS A O 1
ATOM 1521 N N . ARG A 1 204 ? 23.376 12.879 0.537 1.00 93.56 204 ARG A N 1
ATOM 1522 C CA . ARG A 1 204 ? 22.057 13.299 1.036 1.00 93.56 204 ARG A CA 1
ATOM 1523 C C . ARG A 1 204 ? 20.945 12.325 0.637 1.00 93.56 204 ARG A C 1
ATOM 1525 O O . ARG A 1 204 ? 20.093 12.017 1.469 1.00 93.56 204 ARG A O 1
ATOM 1532 N N . VAL A 1 205 ? 20.935 11.869 -0.616 1.00 91.62 205 VAL A N 1
ATOM 1533 C CA . VAL A 1 205 ? 19.942 10.905 -1.119 1.00 91.62 205 VAL A CA 1
ATOM 1534 C C . VAL A 1 205 ? 20.087 9.572 -0.393 1.00 91.62 205 VAL A C 1
ATOM 1536 O O . VAL A 1 205 ? 19.106 9.100 0.170 1.00 91.62 205 VAL A O 1
ATOM 1539 N N . LEU A 1 206 ? 21.305 9.030 -0.311 1.00 92.75 206 LEU A N 1
ATOM 1540 C CA . LEU A 1 206 ? 21.582 7.774 0.384 1.00 92.75 206 LEU A CA 1
ATOM 1541 C C . LEU A 1 206 ? 21.144 7.833 1.849 1.00 92.75 206 LEU A C 1
ATOM 1543 O O . LEU A 1 206 ? 20.416 6.961 2.310 1.00 92.75 206 LEU A O 1
ATOM 1547 N N . ARG A 1 207 ? 21.503 8.905 2.566 1.00 93.88 207 ARG A N 1
ATOM 1548 C CA . ARG A 1 207 ? 21.079 9.092 3.959 1.00 93.88 207 ARG A CA 1
ATOM 1549 C C . ARG A 1 207 ? 19.557 9.145 4.095 1.00 93.88 207 ARG A C 1
ATOM 1551 O O . ARG A 1 207 ? 19.011 8.598 5.045 1.00 93.88 207 ARG A O 1
ATOM 1558 N N . THR A 1 208 ? 18.872 9.812 3.168 1.00 92.38 208 THR A N 1
ATOM 1559 C CA . THR A 1 208 ? 17.403 9.909 3.190 1.00 92.38 208 THR A CA 1
ATOM 1560 C C . THR A 1 208 ? 16.766 8.538 2.994 1.00 92.38 208 THR A C 1
ATOM 1562 O O . THR A 1 208 ? 15.907 8.163 3.789 1.00 92.38 208 THR A O 1
ATOM 1565 N N . ARG A 1 209 ? 17.239 7.777 2.000 1.00 92.81 209 ARG A N 1
ATOM 1566 C CA . ARG A 1 209 ? 16.812 6.397 1.735 1.00 92.81 209 ARG A CA 1
ATOM 1567 C C . ARG A 1 209 ? 17.017 5.507 2.959 1.00 92.81 209 ARG A C 1
ATOM 1569 O O . ARG A 1 209 ? 16.065 4.928 3.463 1.00 92.81 209 ARG A O 1
ATOM 1576 N N . GLN A 1 210 ? 18.223 5.514 3.528 1.00 93.62 210 GLN A N 1
ATOM 1577 C CA . GLN A 1 210 ? 18.553 4.741 4.729 1.00 93.62 210 GLN A CA 1
ATOM 1578 C C . GLN A 1 210 ? 17.629 5.065 5.905 1.00 93.62 210 GLN A C 1
ATOM 1580 O O . GLN A 1 210 ? 17.106 4.154 6.540 1.00 93.62 210 GLN A O 1
ATOM 1585 N N . VAL A 1 211 ? 17.388 6.351 6.182 1.00 92.44 211 VAL A N 1
ATOM 1586 C CA . VAL A 1 211 ? 16.508 6.774 7.281 1.00 92.44 211 VAL A CA 1
ATOM 1587 C C . VAL A 1 211 ? 15.061 6.347 7.034 1.00 92.44 211 VAL A C 1
ATOM 1589 O O . VAL A 1 211 ? 14.411 5.864 7.957 1.00 92.44 211 VAL A O 1
ATOM 1592 N N . GLN A 1 212 ? 14.541 6.516 5.817 1.00 91.62 212 GLN A N 1
ATOM 1593 C CA . GLN A 1 212 ? 13.155 6.164 5.497 1.00 91.62 212 GLN A CA 1
ATOM 1594 C C . GLN A 1 212 ? 12.926 4.652 5.516 1.00 91.62 212 GLN A C 1
ATOM 1596 O O . GLN A 1 212 ? 11.948 4.202 6.114 1.00 91.62 212 GLN A O 1
ATOM 1601 N N . THR A 1 213 ? 13.839 3.881 4.925 1.00 93.50 213 THR A N 1
ATOM 1602 C CA . THR A 1 213 ? 13.788 2.417 4.914 1.00 93.50 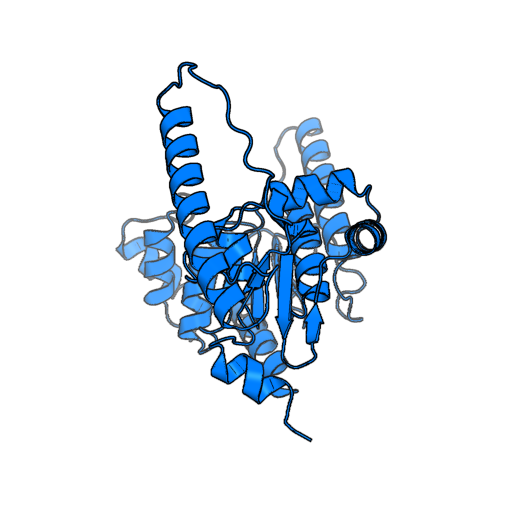213 THR A CA 1
ATOM 1603 C C . THR A 1 213 ? 13.922 1.856 6.322 1.00 93.50 213 THR A C 1
ATOM 1605 O O . THR A 1 213 ? 13.054 1.097 6.737 1.00 93.50 213 THR A O 1
ATOM 1608 N N . ALA A 1 214 ? 14.908 2.306 7.106 1.00 91.06 214 ALA A N 1
ATOM 1609 C CA . ALA A 1 214 ? 15.064 1.873 8.497 1.00 91.06 214 ALA A CA 1
ATOM 1610 C C . ALA A 1 214 ? 13.834 2.210 9.352 1.00 91.06 214 ALA A C 1
ATOM 1612 O O . ALA A 1 214 ? 13.414 1.424 10.196 1.00 91.06 214 ALA A O 1
ATOM 1613 N N . ALA A 1 215 ? 13.224 3.376 9.126 1.00 88.94 215 ALA A N 1
ATOM 1614 C CA . ALA A 1 215 ? 12.040 3.783 9.868 1.00 88.94 215 ALA A CA 1
ATOM 1615 C C . ALA A 1 215 ? 10.781 2.980 9.498 1.00 88.94 215 ALA A C 1
ATOM 1617 O O . ALA A 1 215 ? 9.862 2.923 10.311 1.00 88.94 215 ALA A O 1
ATOM 1618 N N . LEU A 1 216 ? 10.715 2.395 8.296 1.00 93.00 216 LEU A N 1
ATOM 1619 C CA . LEU A 1 216 ? 9.670 1.445 7.917 1.00 93.00 216 LEU A CA 1
ATOM 1620 C C . LEU A 1 216 ? 9.976 0.058 8.486 1.00 93.00 216 LEU A C 1
ATOM 1622 O O . LEU A 1 216 ? 9.145 -0.483 9.214 1.00 93.00 216 LEU A O 1
ATOM 1626 N N . THR A 1 217 ? 11.162 -0.491 8.216 1.00 91.88 217 THR A N 1
ATOM 1627 C CA . THR A 1 217 ? 11.533 -1.860 8.611 1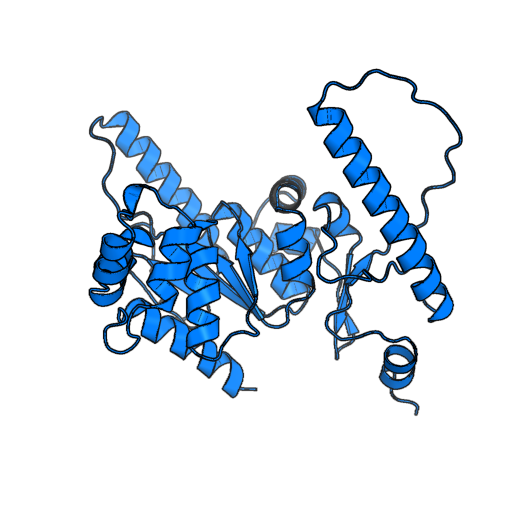.00 91.88 217 THR A CA 1
ATOM 1628 C C . THR A 1 217 ? 11.525 -2.061 10.119 1.00 91.88 217 THR A C 1
ATOM 1630 O O . THR A 1 217 ? 11.069 -3.103 10.573 1.00 91.88 217 THR A O 1
ATOM 1633 N N . ALA A 1 218 ? 11.894 -1.043 10.905 1.00 88.69 218 ALA A N 1
ATOM 1634 C CA . ALA A 1 218 ? 11.805 -1.082 12.366 1.00 88.69 218 ALA A CA 1
ATOM 1635 C C . ALA A 1 218 ? 10.378 -1.311 12.893 1.00 88.69 218 ALA A C 1
ATOM 1637 O O . ALA A 1 218 ? 10.202 -1.699 14.044 1.00 88.69 218 ALA A O 1
ATOM 1638 N N . THR A 1 219 ? 9.357 -1.049 12.073 1.00 88.50 219 THR A N 1
ATOM 1639 C CA . THR A 1 219 ? 7.962 -1.291 12.448 1.00 88.50 219 THR A CA 1
ATOM 1640 C C . THR A 1 219 ? 7.483 -2.666 12.010 1.00 88.50 219 THR A C 1
ATOM 1642 O O . THR A 1 219 ? 6.565 -3.192 12.637 1.00 88.50 219 THR A O 1
ATOM 1645 N N . LEU A 1 220 ? 8.055 -3.238 10.944 1.00 89.56 220 LEU A N 1
ATOM 1646 C CA . LEU A 1 220 ? 7.577 -4.465 10.304 1.00 89.56 220 LEU A CA 1
ATOM 1647 C C . LEU A 1 220 ? 7.819 -5.697 11.189 1.00 89.56 220 LEU A C 1
ATOM 1649 O O . LEU A 1 220 ? 8.806 -5.738 11.926 1.00 89.56 220 LEU A O 1
ATOM 1653 N N . PRO A 1 221 ? 6.951 -6.727 11.124 1.00 85.50 221 PRO A N 1
ATOM 1654 C CA . PRO A 1 221 ? 7.222 -7.982 11.802 1.00 85.50 221 PRO A CA 1
ATOM 1655 C C . PRO A 1 221 ? 8.498 -8.566 11.211 1.00 85.50 221 PRO A C 1
ATOM 1657 O O . PRO A 1 221 ? 8.670 -8.580 9.988 1.00 85.50 221 PRO A O 1
ATOM 1660 N N . CYS A 1 222 ? 9.382 -9.040 12.079 1.00 76.19 222 CYS A N 1
ATOM 1661 C CA . CYS A 1 222 ? 10.716 -9.444 11.676 1.00 76.19 222 CYS A CA 1
ATOM 1662 C C . CYS A 1 222 ? 10.948 -10.930 11.971 1.00 76.19 222 CYS A C 1
ATOM 1664 O O . CYS A 1 222 ? 11.366 -11.287 13.075 1.00 76.19 222 CYS A O 1
ATOM 1666 N N . PRO A 1 223 ? 10.643 -11.822 11.012 1.00 69.69 223 PRO A N 1
ATOM 1667 C CA . PRO A 1 223 ? 11.138 -13.190 11.040 1.00 69.69 223 PRO A CA 1
ATOM 1668 C C . PRO A 1 223 ? 12.669 -13.197 11.039 1.00 69.69 223 PRO A C 1
ATOM 1670 O O . PRO A 1 223 ? 13.304 -12.289 10.504 1.00 69.69 223 PRO A O 1
ATOM 1673 N N . SER A 1 224 ? 13.271 -14.259 11.573 1.00 66.12 224 SER A N 1
ATOM 1674 C CA . SER A 1 224 ? 14.731 -14.419 11.639 1.00 66.12 224 SER A CA 1
ATOM 1675 C C . SER A 1 224 ? 15.433 -14.234 10.288 1.00 66.12 224 SER A C 1
ATOM 1677 O O . SER A 1 224 ? 16.529 -13.690 10.247 1.00 66.12 224 SER A O 1
ATOM 1679 N N . GLU A 1 225 ? 14.789 -14.630 9.188 1.00 61.91 225 GLU A N 1
ATOM 1680 C CA . GLU A 1 225 ? 15.315 -14.510 7.819 1.00 61.91 225 GLU A CA 1
ATOM 1681 C C . GLU A 1 225 ? 15.386 -13.059 7.308 1.00 61.91 225 GLU A C 1
ATOM 1683 O O . GLU A 1 225 ? 16.110 -12.782 6.359 1.00 61.91 225 GLU A O 1
ATOM 1688 N N . GLN A 1 226 ? 14.669 -12.123 7.940 1.00 76.06 226 GLN A N 1
ATOM 1689 C CA . GLN A 1 226 ? 14.638 -10.705 7.558 1.00 76.06 226 GLN A CA 1
ATOM 1690 C C . GLN A 1 226 ? 15.224 -9.780 8.642 1.00 76.06 226 GLN A C 1
ATOM 1692 O O . GLN A 1 226 ? 15.259 -8.564 8.461 1.00 76.06 226 GLN A O 1
ATOM 1697 N N . ALA A 1 227 ? 15.720 -10.352 9.748 1.00 69.75 227 ALA A N 1
ATOM 1698 C CA . ALA A 1 227 ? 16.203 -9.645 10.939 1.00 69.75 227 ALA A CA 1
ATOM 1699 C C . ALA A 1 227 ? 17.326 -8.634 10.681 1.00 69.75 227 ALA A C 1
ATOM 1701 O O . ALA A 1 227 ? 17.459 -7.665 11.428 1.00 69.75 227 ALA A O 1
ATOM 1702 N N . SER A 1 228 ? 18.121 -8.852 9.635 1.00 82.06 228 SER A N 1
ATOM 1703 C CA . SER A 1 228 ? 19.274 -8.021 9.288 1.00 82.06 228 SER A CA 1
ATOM 1704 C C . SER A 1 228 ? 19.105 -7.227 7.994 1.00 82.06 228 SER A C 1
ATOM 1706 O O . SER A 1 228 ? 20.077 -6.625 7.552 1.00 82.06 228 SER A O 1
ATOM 1708 N N . TRP A 1 229 ? 17.924 -7.246 7.368 1.00 91.88 229 TRP A N 1
ATOM 1709 C CA . TRP A 1 229 ? 17.728 -6.597 6.071 1.00 91.88 229 TRP A CA 1
ATOM 1710 C C . TRP A 1 229 ? 17.677 -5.066 6.199 1.00 91.88 229 TRP A C 1
ATOM 1712 O O . TRP A 1 229 ? 17.012 -4.520 7.088 1.00 91.88 229 TRP A O 1
ATOM 1722 N N . GLY A 1 230 ? 18.356 -4.365 5.292 1.00 91.00 230 GLY A N 1
ATOM 1723 C CA . GLY A 1 230 ? 18.477 -2.913 5.271 1.00 91.00 230 GLY A CA 1
ATOM 1724 C C . GLY A 1 230 ? 18.412 -2.280 3.878 1.00 91.00 230 GLY A C 1
ATOM 1725 O O . GLY A 1 230 ? 18.233 -2.923 2.850 1.00 91.00 230 GLY A O 1
ATOM 1726 N N . CYS A 1 231 ? 18.542 -0.952 3.856 1.00 92.50 231 CYS A N 1
ATOM 1727 C CA . CYS A 1 231 ? 18.489 -0.158 2.629 1.00 92.50 231 CYS A CA 1
ATOM 1728 C C . CYS A 1 231 ? 19.587 -0.567 1.637 1.00 92.50 231 CYS A C 1
ATOM 1730 O O . CYS A 1 231 ? 20.771 -0.441 1.946 1.00 92.50 231 CYS A O 1
ATOM 1732 N N . GLY A 1 232 ? 19.178 -0.928 0.423 1.00 91.31 232 GLY A N 1
ATOM 1733 C CA . GLY A 1 232 ? 20.049 -1.325 -0.679 1.00 91.31 232 GLY A CA 1
ATOM 1734 C C . GLY A 1 232 ? 20.514 -2.779 -0.644 1.00 91.31 232 GLY A C 1
ATOM 1735 O O . GLY A 1 232 ? 21.250 -3.183 -1.545 1.00 91.31 232 GLY A O 1
ATOM 1736 N N . ASP A 1 233 ? 20.084 -3.559 0.348 1.00 92.81 233 ASP A N 1
ATOM 1737 C CA . ASP A 1 233 ? 20.327 -4.999 0.375 1.00 92.81 233 ASP A CA 1
ATOM 1738 C C . ASP A 1 233 ? 19.585 -5.702 -0.780 1.00 92.81 233 ASP A C 1
ATOM 1740 O O . ASP A 1 233 ? 18.647 -5.138 -1.359 1.00 92.81 233 ASP A O 1
ATOM 1744 N N . PRO A 1 234 ? 19.977 -6.941 -1.140 1.00 93.12 234 PRO A N 1
ATOM 1745 C CA . PRO A 1 234 ? 19.243 -7.737 -2.117 1.00 93.12 234 PRO A CA 1
ATOM 1746 C C . PRO A 1 234 ? 17.746 -7.821 -1.799 1.00 93.12 234 PRO A C 1
ATOM 1748 O O . PRO A 1 234 ? 17.344 -7.815 -0.631 1.00 93.12 234 PRO A O 1
ATOM 1751 N N . GLY A 1 235 ? 16.928 -7.922 -2.850 1.00 93.25 235 GLY A N 1
ATOM 1752 C CA . GLY A 1 235 ? 15.482 -8.058 -2.706 1.00 93.25 235 GLY A CA 1
ATOM 1753 C C . GLY A 1 235 ? 15.113 -9.252 -1.823 1.00 93.25 235 GLY A C 1
ATOM 1754 O O . GLY A 1 235 ? 15.764 -10.298 -1.865 1.00 93.25 235 GLY A O 1
ATOM 1755 N N . VAL A 1 236 ? 14.074 -9.090 -1.007 1.00 93.38 236 VAL A N 1
ATOM 1756 C CA . VAL A 1 236 ? 13.626 -10.108 -0.052 1.00 93.38 236 VAL A CA 1
ATOM 1757 C C . VAL A 1 236 ? 12.110 -10.239 -0.085 1.00 93.38 236 VAL A C 1
ATOM 1759 O O . VAL A 1 236 ? 11.390 -9.244 -0.131 1.00 93.38 236 VAL A O 1
ATOM 1762 N N . VAL A 1 237 ? 11.617 -11.475 -0.021 1.00 94.00 237 VAL A N 1
ATOM 1763 C CA . VAL A 1 237 ? 10.186 -11.786 0.030 1.00 94.00 237 VAL A CA 1
ATOM 1764 C C . VAL A 1 237 ? 9.896 -12.596 1.287 1.00 94.00 237 VAL A C 1
ATOM 1766 O O . VAL A 1 237 ? 10.206 -13.784 1.378 1.00 94.00 237 VAL A O 1
ATOM 1769 N N . GLY A 1 238 ? 9.299 -11.938 2.275 1.00 91.56 238 GLY A N 1
ATOM 1770 C CA . GLY A 1 238 ? 8.942 -12.538 3.552 1.00 91.56 238 GLY A CA 1
ATOM 1771 C C . GLY A 1 238 ? 7.463 -12.903 3.680 1.00 91.56 238 GLY A C 1
ATOM 1772 O O . GLY A 1 238 ? 6.668 -12.702 2.758 1.00 91.56 238 GLY A O 1
ATOM 1773 N N . PRO A 1 239 ? 7.061 -13.414 4.856 1.00 89.12 239 PRO A N 1
ATOM 1774 C CA . PRO A 1 239 ? 5.674 -13.767 5.153 1.00 89.12 239 PRO A CA 1
ATOM 1775 C C . PRO A 1 239 ? 4.746 -12.556 5.332 1.00 89.12 239 PRO A C 1
ATOM 1777 O O . PRO A 1 239 ? 3.546 -12.687 5.116 1.00 89.12 239 PRO A O 1
ATOM 1780 N N . HIS A 1 240 ? 5.274 -11.394 5.726 1.00 90.12 240 HIS A N 1
ATOM 1781 C CA . HIS A 1 240 ? 4.469 -10.197 6.019 1.00 90.12 240 HIS A CA 1
ATOM 1782 C C . HIS A 1 240 ? 4.810 -8.998 5.136 1.00 90.12 240 HIS A C 1
ATOM 1784 O O . HIS A 1 240 ? 4.050 -8.031 5.077 1.00 90.12 240 HIS A O 1
ATOM 1790 N N . TRP A 1 241 ? 5.969 -9.029 4.488 1.00 94.38 241 TRP A N 1
ATOM 1791 C CA . TRP A 1 241 ? 6.424 -7.943 3.644 1.00 94.38 241 TRP A CA 1
ATOM 1792 C C . TRP A 1 241 ? 7.471 -8.416 2.643 1.00 94.38 241 TRP A C 1
ATOM 1794 O O . TRP A 1 241 ? 8.192 -9.386 2.898 1.00 94.38 241 TRP A O 1
ATOM 1804 N N . ALA A 1 242 ? 7.563 -7.688 1.536 1.00 94.88 242 ALA A N 1
ATOM 1805 C CA . ALA A 1 242 ? 8.599 -7.819 0.529 1.00 94.88 242 ALA A CA 1
ATOM 1806 C C . ALA A 1 242 ? 9.265 -6.464 0.285 1.00 94.88 242 ALA A C 1
ATOM 1808 O O . ALA A 1 242 ? 8.617 -5.417 0.365 1.00 94.88 242 ALA A O 1
ATOM 1809 N N . ALA A 1 243 ? 10.554 -6.504 -0.027 1.00 95.31 243 ALA A N 1
ATOM 1810 C CA . ALA A 1 243 ? 11.295 -5.352 -0.500 1.00 95.31 243 ALA A CA 1
ATOM 1811 C C . ALA A 1 243 ? 11.987 -5.691 -1.817 1.00 95.31 243 ALA A C 1
ATOM 1813 O O . ALA A 1 243 ? 12.702 -6.692 -1.903 1.00 95.31 243 ALA A O 1
ATOM 1814 N N . TRP A 1 244 ? 11.790 -4.853 -2.831 1.00 94.88 244 TRP A N 1
ATOM 1815 C CA . TRP A 1 244 ? 12.556 -4.936 -4.077 1.00 94.88 244 TRP A CA 1
ATOM 1816 C C . TRP A 1 244 ? 13.982 -4.468 -3.830 1.00 94.88 244 TRP A C 1
ATOM 1818 O O . TRP A 1 244 ? 14.206 -3.666 -2.931 1.00 94.88 244 TRP A O 1
ATOM 1828 N N . GLN A 1 245 ? 14.960 -4.926 -4.611 1.00 93.06 245 GLN A N 1
ATOM 1829 C CA . GLN A 1 245 ? 16.330 -4.429 -4.432 1.00 93.06 245 GLN A CA 1
ATOM 1830 C C . GLN A 1 245 ? 16.401 -2.923 -4.732 1.00 93.06 245 GLN A C 1
ATOM 1832 O O . GLN A 1 245 ? 16.909 -2.124 -3.942 1.00 93.06 245 GLN A O 1
ATOM 1837 N N . GLU A 1 246 ? 15.866 -2.533 -5.889 1.00 92.06 246 GLU A N 1
ATOM 1838 C CA . GLU A 1 246 ? 15.863 -1.146 -6.341 1.00 92.06 246 GLU A CA 1
ATOM 1839 C C . GLU A 1 246 ? 14.463 -0.554 -6.323 1.00 92.06 246 GLU A C 1
ATOM 1841 O O . GLU A 1 246 ? 14.189 0.318 -5.503 1.00 92.06 246 GLU A O 1
ATOM 1846 N N . ASN A 1 247 ? 13.614 -1.006 -7.246 1.00 92.94 247 ASN A N 1
ATOM 1847 C CA . ASN A 1 247 ? 12.243 -0.559 -7.426 1.00 92.94 247 ASN A CA 1
ATOM 1848 C C . ASN A 1 247 ? 11.440 -1.591 -8.227 1.00 92.94 247 ASN A C 1
ATOM 1850 O O . ASN A 1 247 ? 12.005 -2.516 -8.818 1.00 92.94 247 ASN A O 1
ATOM 1854 N N . LEU A 1 248 ? 10.123 -1.394 -8.282 1.00 94.69 248 LEU A N 1
ATOM 1855 C CA . LEU A 1 248 ? 9.216 -2.233 -9.061 1.00 94.69 248 LEU A CA 1
ATOM 1856 C C . LEU A 1 248 ? 9.579 -2.307 -10.553 1.00 94.69 248 LEU A C 1
ATOM 1858 O O . LEU A 1 248 ? 9.427 -3.361 -11.169 1.00 94.69 248 LEU A O 1
ATOM 1862 N N . GLU A 1 249 ? 10.023 -1.205 -11.164 1.00 94.50 249 GLU A N 1
ATOM 1863 C CA . GLU A 1 249 ? 10.324 -1.199 -12.597 1.00 94.50 249 GLU A CA 1
ATOM 1864 C C . GLU A 1 249 ? 11.500 -2.116 -12.946 1.00 94.50 249 GLU A C 1
ATOM 1866 O O . GLU A 1 249 ? 11.444 -2.800 -13.967 1.00 94.50 249 GLU A O 1
ATOM 1871 N N . THR A 1 250 ? 12.520 -2.188 -12.091 1.00 93.69 250 THR A N 1
ATOM 1872 C CA . THR A 1 250 ? 13.637 -3.129 -12.241 1.00 93.69 250 THR A CA 1
ATOM 1873 C C . THR A 1 250 ? 13.151 -4.580 -12.189 1.00 93.69 250 THR A C 1
ATOM 1875 O O . THR A 1 250 ? 13.569 -5.392 -13.011 1.00 93.69 250 THR A O 1
ATOM 1878 N N . GLU A 1 251 ? 12.211 -4.909 -11.298 1.00 94.56 251 GLU A N 1
ATOM 1879 C CA . GLU A 1 251 ? 11.603 -6.248 -11.247 1.00 94.56 251 GLU A CA 1
ATOM 1880 C C . GLU A 1 251 ? 10.798 -6.542 -12.527 1.00 94.56 251 GLU A C 1
ATOM 1882 O O . GLU A 1 251 ? 10.957 -7.597 -13.143 1.00 94.56 251 GLU A O 1
ATOM 1887 N N . LEU A 1 252 ? 9.989 -5.586 -12.998 1.00 96.31 252 LEU A N 1
ATOM 1888 C CA . LEU A 1 252 ? 9.189 -5.723 -14.224 1.00 96.31 252 LEU A CA 1
ATOM 1889 C C . LEU A 1 252 ? 10.040 -5.898 -15.490 1.00 96.31 252 LEU A C 1
ATOM 1891 O O . LEU A 1 252 ? 9.610 -6.578 -16.423 1.00 96.31 252 LEU A O 1
ATOM 1895 N N . GLN A 1 253 ? 11.252 -5.335 -15.532 1.00 95.88 253 GLN A N 1
ATOM 1896 C CA . GLN A 1 253 ? 12.192 -5.544 -16.643 1.00 95.88 253 GLN A CA 1
ATOM 1897 C C . GLN A 1 253 ? 12.624 -7.006 -16.794 1.00 95.88 253 GLN A C 1
ATOM 1899 O O . GLN A 1 253 ? 13.056 -7.410 -17.873 1.00 95.88 253 GLN A O 1
ATOM 1904 N N . THR A 1 254 ? 12.484 -7.813 -15.743 1.00 95.94 254 THR A N 1
ATOM 1905 C CA . THR A 1 254 ? 12.820 -9.240 -15.775 1.00 95.94 254 THR A CA 1
ATOM 1906 C C . THR A 1 254 ? 11.667 -10.128 -16.243 1.00 95.94 254 THR A C 1
ATOM 1908 O O . THR A 1 254 ? 11.836 -11.342 -16.274 1.00 95.94 254 THR A O 1
ATOM 1911 N N . TRP A 1 255 ? 10.522 -9.550 -16.642 1.00 97.56 255 TRP A N 1
ATOM 1912 C CA . TRP A 1 255 ? 9.339 -10.269 -17.127 1.00 97.56 255 TRP A CA 1
ATOM 1913 C C . TRP A 1 255 ? 9.182 -10.131 -18.659 1.00 97.56 255 TRP A C 1
ATOM 1915 O O . TRP A 1 255 ? 8.610 -9.145 -19.143 1.00 97.56 255 TRP A O 1
ATOM 1925 N N . PRO A 1 256 ? 9.674 -11.093 -19.467 1.00 97.62 256 PRO A N 1
ATOM 1926 C CA . PRO A 1 256 ? 9.770 -10.930 -20.919 1.00 97.62 256 PRO A CA 1
ATOM 1927 C C . PRO A 1 256 ? 8.425 -10.735 -21.623 1.00 97.62 256 PRO A C 1
ATOM 1929 O O . PRO A 1 256 ? 8.307 -9.846 -22.468 1.00 97.62 256 PRO A O 1
ATOM 1932 N N . THR A 1 257 ? 7.402 -11.526 -21.287 1.00 98.19 257 THR A N 1
ATOM 1933 C CA . THR A 1 257 ? 6.078 -11.394 -21.921 1.00 98.19 257 THR A CA 1
ATOM 1934 C C . THR A 1 257 ? 5.364 -10.102 -21.533 1.00 98.19 257 THR A C 1
ATOM 1936 O O . THR A 1 257 ? 4.634 -9.547 -22.352 1.00 98.19 257 THR A O 1
ATOM 1939 N N . PHE A 1 258 ? 5.617 -9.564 -20.338 1.00 98.19 258 PHE A N 1
ATOM 1940 C CA . PHE A 1 258 ? 5.156 -8.231 -19.954 1.00 98.19 258 PHE A CA 1
ATOM 1941 C C . PHE A 1 258 ? 5.822 -7.136 -20.792 1.00 98.19 258 PHE A C 1
ATOM 1943 O O . PHE A 1 258 ? 5.128 -6.275 -21.330 1.00 98.19 258 PHE A O 1
ATOM 1950 N N . LEU A 1 259 ? 7.145 -7.190 -20.975 1.00 97.50 259 LEU A N 1
ATOM 1951 C CA . LEU A 1 259 ? 7.851 -6.226 -21.824 1.00 97.50 259 LEU A CA 1
ATOM 1952 C C . LEU A 1 259 ? 7.394 -6.301 -23.286 1.00 97.50 259 LEU A C 1
ATOM 1954 O O . LEU A 1 259 ? 7.244 -5.265 -23.932 1.00 97.50 259 LEU A O 1
ATOM 1958 N N . ALA A 1 260 ? 7.154 -7.507 -23.807 1.00 97.44 260 ALA A N 1
ATOM 1959 C CA . ALA A 1 260 ? 6.588 -7.692 -25.140 1.00 97.44 260 ALA A CA 1
ATOM 1960 C C . ALA A 1 260 ? 5.196 -7.047 -25.242 1.00 97.44 260 ALA A C 1
ATOM 1962 O O . ALA A 1 260 ? 4.958 -6.239 -26.138 1.00 97.44 260 ALA A O 1
ATOM 1963 N N . ALA A 1 261 ? 4.321 -7.309 -24.268 1.00 97.12 261 ALA A N 1
ATOM 1964 C CA . ALA A 1 261 ? 2.990 -6.719 -24.214 1.00 97.12 261 ALA A CA 1
ATOM 1965 C C . ALA A 1 261 ? 3.027 -5.182 -24.108 1.00 97.12 261 ALA A C 1
ATOM 1967 O O . ALA A 1 261 ? 2.184 -4.501 -24.697 1.00 97.12 261 ALA A O 1
ATOM 1968 N N . LEU A 1 262 ? 3.988 -4.612 -23.378 1.00 96.12 262 LEU A N 1
ATOM 1969 C CA . LEU A 1 262 ? 4.148 -3.162 -23.263 1.00 96.12 262 LEU A CA 1
ATOM 1970 C C . LEU A 1 262 ? 4.571 -2.532 -24.602 1.00 96.12 262 LEU A C 1
ATOM 1972 O O . LEU A 1 262 ? 3.976 -1.541 -25.020 1.00 96.12 262 LEU A O 1
ATOM 1976 N N . ARG A 1 263 ? 5.514 -3.164 -25.315 1.00 95.56 263 ARG A N 1
ATOM 1977 C CA . ARG A 1 263 ? 5.969 -2.723 -26.647 1.00 95.56 263 ARG A CA 1
ATOM 1978 C C . ARG A 1 263 ? 4.872 -2.785 -27.704 1.00 95.56 263 ARG A C 1
ATOM 1980 O O . ARG A 1 263 ? 4.806 -1.900 -28.540 1.00 95.56 263 ARG A O 1
ATOM 1987 N N . GLU A 1 264 ? 3.992 -3.783 -27.651 1.00 95.00 264 GLU A N 1
ATOM 1988 C CA . GLU A 1 264 ? 2.828 -3.869 -28.551 1.00 95.00 264 GLU A CA 1
ATOM 1989 C C . GLU A 1 264 ? 1.851 -2.689 -28.407 1.00 95.00 264 GLU A C 1
ATOM 1991 O O . GLU A 1 264 ? 1.022 -2.471 -29.285 1.00 95.00 264 GLU A O 1
ATOM 1996 N N . GLN A 1 265 ? 1.927 -1.940 -27.302 1.00 92.75 265 GLN A N 1
ATOM 1997 C CA . GLN A 1 265 ? 1.130 -0.734 -27.061 1.00 92.75 265 GLN A CA 1
ATOM 1998 C C . GLN A 1 265 ? 1.909 0.560 -27.336 1.00 92.75 265 GLN A C 1
ATOM 2000 O O . GLN A 1 265 ? 1.449 1.624 -26.930 1.00 92.75 265 GLN A O 1
ATOM 2005 N N . ASP A 1 266 ? 3.104 0.476 -27.932 1.00 92.44 266 ASP A N 1
ATOM 2006 C CA . ASP A 1 266 ? 4.040 1.600 -28.075 1.00 92.44 266 ASP A CA 1
ATOM 2007 C C . ASP A 1 266 ? 4.320 2.327 -26.741 1.00 92.44 266 ASP A C 1
ATOM 2009 O O . ASP A 1 266 ? 4.569 3.534 -26.697 1.00 92.44 266 ASP A O 1
ATOM 2013 N N . ALA A 1 267 ? 4.278 1.585 -25.629 1.00 93.06 267 ALA A N 1
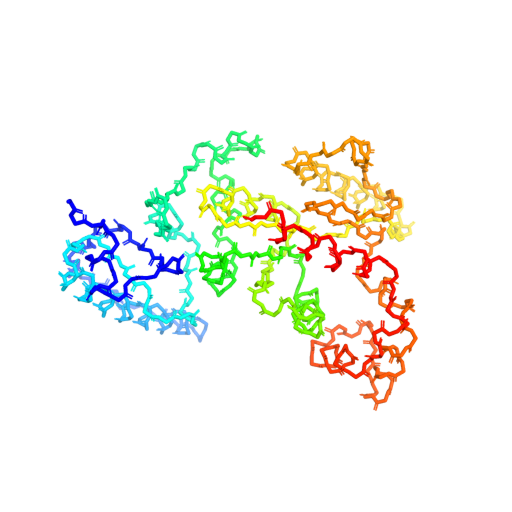ATOM 2014 C CA . ALA A 1 267 ? 4.500 2.099 -24.284 1.00 93.06 267 ALA A CA 1
ATOM 2015 C C . ALA A 1 267 ? 5.873 1.685 -23.735 1.00 93.06 267 ALA A C 1
ATOM 2017 O O . ALA A 1 267 ? 6.476 0.699 -24.164 1.00 93.06 267 ALA A O 1
ATOM 2018 N N . ASP A 1 268 ? 6.348 2.429 -22.735 1.00 90.19 268 ASP A N 1
ATOM 2019 C CA . ASP A 1 268 ? 7.615 2.172 -22.054 1.00 90.19 268 ASP A CA 1
ATOM 2020 C C . ASP A 1 268 ? 7.456 2.241 -20.530 1.00 90.19 268 ASP A C 1
ATOM 2022 O O . ASP A 1 268 ? 6.646 3.006 -19.999 1.00 90.19 268 ASP A O 1
ATOM 2026 N N . LEU A 1 269 ? 8.272 1.463 -19.817 1.00 89.69 269 LEU A N 1
ATOM 2027 C CA . LEU A 1 269 ? 8.317 1.449 -18.356 1.00 89.69 269 LEU A CA 1
ATOM 2028 C C . LEU A 1 269 ? 8.656 2.833 -17.791 1.00 89.69 269 LEU A C 1
ATOM 2030 O O . LEU A 1 269 ? 8.136 3.210 -16.743 1.00 89.69 269 LEU A O 1
ATOM 2034 N N . SER A 1 270 ? 9.481 3.616 -18.495 1.00 87.75 270 SER A N 1
ATOM 2035 C CA . SER A 1 270 ? 9.862 4.963 -18.056 1.00 87.75 270 SER A CA 1
ATOM 2036 C C . SER A 1 270 ? 8.693 5.955 -18.030 1.00 87.75 270 SER A C 1
ATOM 2038 O O . SER A 1 270 ? 8.705 6.882 -17.218 1.00 87.75 270 SER A O 1
ATOM 2040 N N . ALA A 1 271 ? 7.666 5.744 -18.863 1.00 85.88 271 ALA A N 1
ATOM 2041 C CA . ALA A 1 271 ? 6.482 6.598 -18.919 1.00 85.88 271 ALA A CA 1
ATOM 2042 C C . ALA A 1 271 ? 5.541 6.378 -17.724 1.00 85.88 271 ALA A C 1
ATOM 2044 O O . ALA A 1 271 ? 4.748 7.262 -17.404 1.00 85.88 271 ALA A O 1
ATOM 2045 N N . LYS A 1 272 ? 5.642 5.215 -17.059 1.00 88.69 272 LYS A N 1
ATOM 2046 C CA . LYS A 1 272 ? 4.828 4.818 -15.898 1.00 88.69 272 LYS A CA 1
ATOM 2047 C C . LYS A 1 272 ? 3.319 5.018 -16.107 1.00 88.69 272 LYS A C 1
ATOM 2049 O O . LYS A 1 272 ? 2.609 5.347 -15.160 1.00 88.69 272 LYS A O 1
ATOM 2054 N N . ASP A 1 273 ? 2.830 4.832 -17.336 1.00 92.31 273 ASP A N 1
ATOM 2055 C CA . ASP A 1 273 ? 1.409 4.976 -17.660 1.00 92.31 273 ASP A CA 1
ATOM 2056 C C . ASP A 1 273 ? 0.593 3.832 -17.027 1.00 92.31 273 ASP A C 1
ATOM 2058 O O . ASP A 1 273 ? 0.742 2.677 -17.441 1.00 92.31 273 ASP A O 1
ATOM 2062 N N . PRO A 1 274 ? -0.297 4.117 -16.055 1.00 91.50 274 PRO A N 1
ATOM 2063 C CA . PRO A 1 274 ? -1.097 3.090 -15.398 1.00 91.50 274 PRO A CA 1
ATOM 2064 C C . PRO A 1 274 ? -1.934 2.249 -16.371 1.00 91.50 274 PRO A C 1
ATOM 2066 O O . PRO A 1 274 ? -2.072 1.042 -16.178 1.00 91.50 274 PRO A O 1
ATOM 2069 N N . ALA A 1 275 ? -2.487 2.847 -17.431 1.00 92.62 275 ALA A N 1
ATOM 2070 C CA . ALA A 1 275 ? -3.333 2.107 -18.365 1.00 92.62 275 ALA A CA 1
ATOM 2071 C C . ALA A 1 275 ? -2.509 1.075 -19.148 1.00 92.62 275 ALA A C 1
ATOM 2073 O O . ALA A 1 275 ? -2.849 -0.112 -19.163 1.00 92.62 275 ALA A O 1
ATOM 2074 N N . ALA A 1 276 ? -1.387 1.513 -19.723 1.00 95.50 276 ALA A N 1
ATOM 2075 C CA . ALA A 1 276 ? -0.483 0.644 -20.464 1.00 95.50 276 ALA A CA 1
ATOM 2076 C C . ALA A 1 276 ? 0.121 -0.458 -19.582 1.00 95.50 276 ALA A C 1
ATOM 2078 O O . ALA A 1 276 ? 0.163 -1.618 -20.001 1.00 95.50 276 ALA A O 1
ATOM 2079 N N . LEU A 1 277 ? 0.541 -0.120 -18.356 1.00 96.00 277 LEU A N 1
ATOM 2080 C CA . LEU A 1 277 ? 1.088 -1.081 -17.397 1.00 96.00 277 LEU A CA 1
ATOM 2081 C C . LEU A 1 277 ? 0.052 -2.134 -17.007 1.00 96.00 277 LEU A C 1
ATOM 2083 O O . LEU A 1 277 ? 0.340 -3.325 -17.085 1.00 96.00 277 LEU A O 1
ATOM 2087 N N . GLY A 1 278 ? -1.166 -1.722 -16.644 1.00 96.38 278 GLY A N 1
ATOM 2088 C CA . GLY A 1 278 ? -2.239 -2.651 -16.290 1.00 96.38 278 GLY A CA 1
ATOM 2089 C C . GLY A 1 278 ? -2.591 -3.597 -17.440 1.00 96.38 278 GLY A C 1
ATOM 2090 O O . GLY A 1 278 ? -2.696 -4.805 -17.237 1.00 96.38 278 GLY A O 1
ATOM 2091 N N . ALA A 1 279 ? -2.698 -3.074 -18.664 1.00 96.88 279 ALA A N 1
ATOM 2092 C CA . ALA A 1 279 ? -2.971 -3.877 -19.855 1.00 96.88 279 ALA A CA 1
ATOM 2093 C C . ALA A 1 279 ? -1.814 -4.818 -20.234 1.00 96.88 279 ALA A C 1
ATOM 2095 O O . ALA A 1 279 ? -2.054 -5.911 -20.755 1.00 96.88 279 ALA A O 1
ATOM 2096 N N . ALA A 1 280 ? -0.565 -4.419 -19.982 1.00 97.69 280 ALA A N 1
ATOM 2097 C CA . ALA A 1 280 ? 0.598 -5.278 -20.177 1.00 97.69 280 ALA A CA 1
ATOM 2098 C C . ALA A 1 280 ? 0.624 -6.414 -19.144 1.00 97.69 280 ALA A C 1
ATOM 2100 O O . ALA A 1 280 ? 0.792 -7.569 -19.530 1.00 97.69 280 ALA A O 1
ATOM 2101 N N . VAL A 1 281 ? 0.363 -6.122 -17.862 1.00 97.69 281 VAL A N 1
ATOM 2102 C CA . VAL A 1 281 ? 0.222 -7.156 -16.819 1.00 97.69 281 VAL A CA 1
ATOM 2103 C C . VAL A 1 281 ? -0.932 -8.099 -17.141 1.00 97.69 281 VAL A C 1
ATOM 2105 O O . VAL A 1 281 ? -0.805 -9.290 -16.891 1.00 97.69 281 VAL A O 1
ATOM 2108 N N . GLU A 1 282 ? -2.038 -7.618 -17.711 1.00 97.69 282 GLU A N 1
ATOM 2109 C CA . GLU A 1 282 ? -3.174 -8.472 -18.082 1.00 97.69 282 GLU A CA 1
ATOM 2110 C C . GLU A 1 282 ? -2.815 -9.495 -19.171 1.00 97.69 282 GLU A C 1
ATOM 2112 O O . GLU A 1 282 ? -3.212 -10.658 -19.087 1.00 97.69 282 GLU A O 1
ATOM 2117 N N . ARG A 1 283 ? -2.032 -9.078 -20.173 1.00 97.12 283 ARG A N 1
ATOM 2118 C CA . ARG A 1 283 ? -1.650 -9.918 -21.321 1.00 97.12 283 ARG A CA 1
ATOM 2119 C C . ARG A 1 283 ? -0.432 -10.801 -21.074 1.00 97.12 283 ARG A C 1
ATOM 2121 O O . ARG A 1 283 ? -0.326 -11.858 -21.691 1.00 97.12 283 ARG A O 1
ATOM 2128 N N . ALA A 1 284 ? 0.476 -10.389 -20.194 1.00 97.69 284 ALA A N 1
ATOM 2129 C CA . ALA A 1 284 ? 1.702 -11.122 -19.906 1.00 97.69 284 ALA A CA 1
ATOM 2130 C C . ALA A 1 284 ? 1.418 -12.548 -19.408 1.00 97.69 284 ALA A C 1
ATOM 2132 O O . ALA A 1 284 ? 0.457 -12.784 -18.667 1.00 97.69 284 ALA A O 1
ATOM 2133 N N . SER A 1 285 ? 2.260 -13.512 -19.771 1.00 97.00 285 SER A N 1
ATOM 2134 C CA . SER A 1 285 ? 2.122 -14.878 -19.270 1.00 97.00 285 SER A CA 1
ATOM 2135 C C . SER A 1 285 ? 2.528 -14.948 -17.800 1.00 97.00 285 SER A C 1
ATOM 2137 O O . SER A 1 285 ? 3.459 -14.288 -17.357 1.00 97.00 285 SER A O 1
ATOM 2139 N N . LEU A 1 286 ? 1.835 -15.776 -17.020 1.00 96.69 286 LEU A N 1
ATOM 2140 C CA . LEU A 1 286 ? 2.227 -16.055 -15.635 1.00 96.69 286 LEU A CA 1
ATOM 2141 C C . LEU A 1 286 ? 3.339 -17.118 -15.545 1.00 96.69 286 LEU A C 1
ATOM 2143 O O . LEU A 1 286 ? 3.917 -17.327 -14.479 1.00 96.69 286 LEU A O 1
ATOM 2147 N N . THR A 1 287 ? 3.649 -17.804 -16.650 1.00 96.25 287 THR A N 1
ATOM 2148 C CA . THR A 1 287 ? 4.668 -18.867 -16.686 1.00 96.25 287 THR A CA 1
ATOM 2149 C C . THR A 1 287 ? 6.086 -18.322 -16.543 1.00 96.25 287 THR A C 1
ATOM 2151 O O . THR A 1 287 ? 6.916 -18.944 -15.887 1.00 96.25 287 THR A O 1
ATOM 2154 N N . ASP A 1 288 ? 6.353 -17.155 -17.129 1.00 96.88 288 ASP A N 1
ATOM 2155 C CA . ASP A 1 288 ? 7.621 -16.422 -17.059 1.00 96.88 288 ASP A CA 1
ATOM 2156 C C . ASP A 1 288 ? 7.559 -15.253 -16.060 1.00 96.88 288 ASP A C 1
ATOM 2158 O O . ASP A 1 288 ? 8.361 -14.325 -16.143 1.00 96.88 288 ASP A O 1
ATOM 2162 N N . LEU A 1 289 ? 6.605 -15.295 -15.121 1.00 97.44 289 LEU A N 1
ATOM 2163 C CA . LEU A 1 289 ? 6.516 -14.329 -14.031 1.00 97.44 289 LEU A CA 1
ATOM 2164 C C . LEU A 1 289 ? 7.826 -14.339 -13.215 1.00 97.44 289 LEU A C 1
ATOM 2166 O O . LEU A 1 289 ? 8.277 -15.431 -12.844 1.00 97.44 289 LEU A O 1
ATOM 2170 N N . PRO A 1 290 ? 8.403 -13.165 -12.889 1.00 97.06 290 PRO A N 1
ATOM 2171 C CA . PRO A 1 290 ? 9.568 -13.062 -12.023 1.00 97.06 290 PRO A CA 1
ATOM 2172 C C . PRO A 1 290 ? 9.375 -13.816 -10.712 1.00 97.06 290 PRO A C 1
ATOM 2174 O O . PRO A 1 290 ? 8.305 -13.786 -10.096 1.00 97.06 290 PRO A O 1
ATOM 2177 N N . GLU A 1 291 ? 10.436 -14.486 -10.274 1.00 95.44 291 GLU A N 1
ATOM 2178 C CA . GLU A 1 291 ? 10.389 -15.351 -9.097 1.00 95.44 291 GLU A CA 1
ATOM 2179 C C . GLU A 1 291 ? 10.048 -14.565 -7.820 1.00 95.44 291 GLU A C 1
ATOM 2181 O O . GLU A 1 291 ? 9.290 -15.052 -6.986 1.00 95.44 291 GLU A O 1
ATOM 2186 N N . SER A 1 292 ? 10.505 -13.313 -7.707 1.00 94.50 292 SER A N 1
ATOM 2187 C CA . SER A 1 292 ? 10.150 -12.392 -6.619 1.00 94.50 292 SER A CA 1
ATOM 2188 C C . SER A 1 292 ? 8.632 -12.174 -6.517 1.00 94.50 292 SER A C 1
ATOM 2190 O O . SER A 1 292 ? 8.051 -12.273 -5.432 1.00 94.50 292 SER A O 1
ATOM 2192 N N . PHE A 1 293 ? 7.952 -11.956 -7.646 1.00 96.69 293 PHE A N 1
ATOM 2193 C CA . PHE A 1 293 ? 6.494 -11.832 -7.685 1.00 96.69 293 PHE A CA 1
ATOM 2194 C C . PHE A 1 293 ? 5.797 -13.153 -7.382 1.00 96.69 293 PHE A C 1
ATOM 2196 O O . PHE A 1 293 ? 4.849 -13.161 -6.598 1.00 96.69 293 PHE A O 1
ATOM 2203 N N . ARG A 1 294 ? 6.266 -14.269 -7.954 1.00 96.56 294 ARG A N 1
ATOM 2204 C CA . ARG A 1 294 ? 5.690 -15.595 -7.684 1.00 96.56 294 ARG A CA 1
ATOM 2205 C C . ARG A 1 294 ? 5.734 -15.920 -6.193 1.00 96.56 294 ARG A C 1
ATOM 2207 O O . ARG A 1 294 ? 4.693 -16.222 -5.612 1.00 96.56 294 ARG A O 1
ATOM 2214 N N . GLN A 1 295 ? 6.901 -15.780 -5.566 1.00 95.00 295 GLN A N 1
ATOM 2215 C CA . GLN A 1 295 ? 7.075 -16.018 -4.135 1.00 95.00 295 GLN A CA 1
ATOM 2216 C C . GLN A 1 295 ? 6.146 -15.132 -3.308 1.00 95.00 295 GLN A C 1
ATOM 2218 O O . GLN A 1 295 ? 5.500 -15.615 -2.381 1.00 95.00 295 GLN A O 1
ATOM 2223 N N . MET A 1 296 ? 6.030 -13.848 -3.649 1.00 95.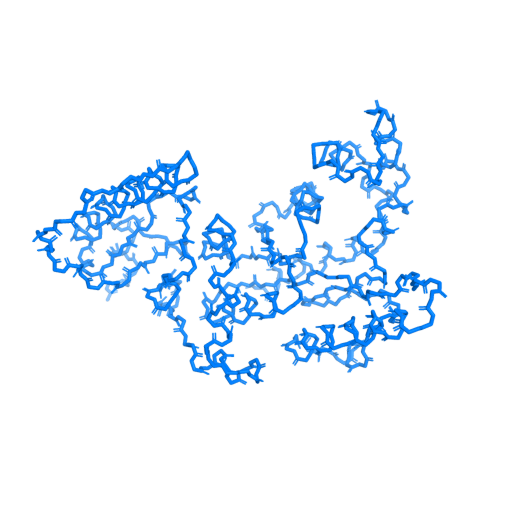00 296 MET A N 1
ATOM 2224 C CA . MET A 1 296 ? 5.177 -12.912 -2.914 1.00 95.00 296 MET A CA 1
ATOM 2225 C C . MET A 1 296 ? 3.699 -13.320 -2.991 1.00 95.00 296 MET A C 1
ATOM 2227 O O . MET A 1 296 ? 3.022 -13.392 -1.962 1.00 95.00 296 MET A O 1
ATOM 2231 N N . LEU A 1 297 ? 3.216 -13.684 -4.180 1.00 95.50 297 LEU A N 1
ATOM 2232 C CA . LEU A 1 297 ? 1.845 -14.153 -4.384 1.00 95.50 297 LEU A CA 1
ATOM 2233 C C . LEU A 1 297 ? 1.570 -15.478 -3.655 1.00 95.50 297 LEU A C 1
ATOM 2235 O O . LEU A 1 297 ? 0.498 -15.667 -3.078 1.00 95.50 297 LEU A O 1
ATOM 2239 N N . GLU A 1 298 ? 2.534 -16.397 -3.637 1.00 94.00 298 GLU A N 1
ATOM 2240 C CA . GLU A 1 298 ? 2.428 -17.651 -2.889 1.00 94.00 298 GLU A CA 1
ATOM 2241 C C . GLU A 1 298 ? 2.389 -17.417 -1.375 1.00 94.00 298 GLU A C 1
ATOM 2243 O O . GLU A 1 298 ? 1.559 -18.012 -0.686 1.00 94.00 298 GLU A O 1
ATOM 2248 N N . ARG A 1 299 ? 3.224 -16.515 -0.841 1.00 90.25 299 ARG A N 1
ATOM 2249 C CA . ARG A 1 299 ? 3.203 -16.148 0.586 1.00 90.25 299 ARG A CA 1
ATOM 2250 C C . ARG A 1 299 ? 1.862 -15.544 0.989 1.00 90.25 299 ARG A C 1
ATOM 2252 O O . ARG A 1 299 ? 1.318 -15.943 2.020 1.00 90.25 299 ARG A O 1
ATOM 2259 N N . LEU A 1 300 ? 1.314 -14.652 0.161 1.00 89.81 300 LEU A N 1
ATOM 2260 C CA . LEU A 1 300 ? -0.026 -14.101 0.355 1.00 89.81 300 LEU A CA 1
ATOM 2261 C C . LEU A 1 300 ? -1.071 -15.217 0.432 1.00 89.81 300 LEU A C 1
ATOM 2263 O O . LEU A 1 300 ? -1.805 -15.289 1.413 1.00 89.81 300 LEU A O 1
ATOM 2267 N N . ARG A 1 301 ? -1.057 -16.161 -0.512 1.00 88.31 301 ARG A N 1
ATOM 2268 C CA . ARG A 1 301 ? -1.997 -17.292 -0.534 1.00 88.31 301 ARG A CA 1
ATOM 2269 C C . ARG A 1 301 ? -1.868 -18.220 0.679 1.00 88.31 301 ARG A C 1
ATOM 2271 O O . ARG A 1 301 ? -2.866 -18.654 1.244 1.00 88.31 301 ARG A O 1
ATOM 2278 N N . VAL A 1 302 ? -0.646 -18.539 1.109 1.00 78.00 302 VAL A N 1
ATOM 2279 C CA . VAL A 1 302 ? -0.412 -19.413 2.276 1.00 78.00 302 VAL A CA 1
ATOM 2280 C C . VAL A 1 302 ? -0.866 -18.746 3.574 1.00 78.00 302 VAL A C 1
ATOM 2282 O O . VAL A 1 302 ? -1.373 -19.426 4.468 1.00 78.00 302 VAL A O 1
ATOM 2285 N N . SER A 1 303 ? -0.715 -17.423 3.681 1.00 69.56 303 SER A N 1
ATOM 2286 C CA . SER A 1 303 ? -1.181 -16.666 4.847 1.00 69.56 303 SER A CA 1
ATOM 2287 C C . SER A 1 303 ? -2.703 -16.741 5.041 1.00 69.56 303 SER A C 1
ATOM 2289 O O . SER A 1 303 ? -3.185 -16.595 6.164 1.00 69.56 303 SER A O 1
ATOM 2291 N N . GLU A 1 304 ? -3.447 -17.065 3.979 1.00 65.00 304 GLU A N 1
ATOM 2292 C CA . GLU A 1 304 ? -4.899 -17.275 4.009 1.00 65.00 304 GLU A CA 1
ATOM 2293 C C . GLU A 1 304 ? -5.282 -18.688 4.456 1.00 65.00 304 GLU A C 1
ATOM 2295 O O . GLU A 1 304 ? -6.282 -18.859 5.141 1.00 65.00 304 GLU A O 1
ATOM 2300 N N . GLN A 1 305 ? -4.488 -19.705 4.101 1.00 55.81 305 GLN A N 1
ATOM 2301 C CA . GLN A 1 305 ? -4.814 -21.117 4.361 1.00 55.81 305 GLN A CA 1
ATOM 2302 C C . GLN A 1 305 ? -4.511 -21.587 5.788 1.00 55.81 305 GLN A C 1
ATOM 2304 O O . GLN A 1 305 ? -4.987 -22.640 6.196 1.00 55.81 305 GLN A O 1
ATOM 2309 N N . ARG A 1 306 ? -3.701 -20.846 6.552 1.00 50.72 306 ARG A N 1
ATOM 2310 C CA . ARG A 1 306 ? -3.422 -21.147 7.971 1.00 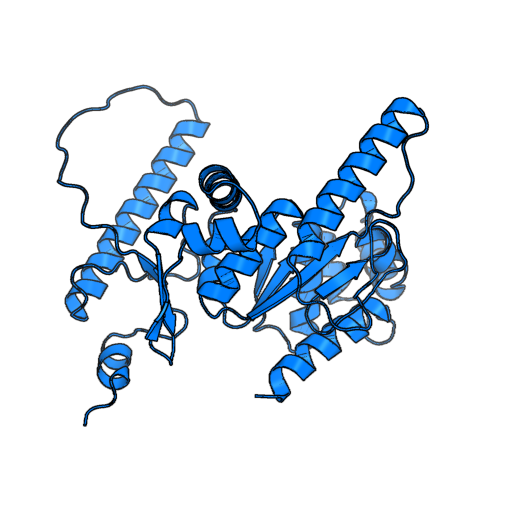50.72 306 ARG A CA 1
ATOM 2311 C C . ARG A 1 306 ? -4.487 -20.576 8.921 1.00 50.72 306 ARG A C 1
ATOM 2313 O O . ARG A 1 306 ? -4.194 -20.311 10.087 1.00 50.72 306 ARG A O 1
ATOM 2320 N N . MET A 1 307 ? -5.693 -20.373 8.400 1.00 42.16 307 MET A N 1
ATOM 2321 C CA . MET A 1 307 ? -6.907 -19.971 9.111 1.00 42.16 307 MET A CA 1
ATOM 2322 C C . MET A 1 307 ? -7.903 -21.120 9.177 1.00 42.16 307 MET A C 1
ATOM 2324 O O . MET A 1 307 ? -8.771 -21.045 10.072 1.00 42.16 307 MET A O 1
#

InterPro domains:
  IPR034139 OLD protein-like, TOPRIM domain [PF20469] (132-191)

Foldseek 3Di:
DPDPVVLCVVLVHDQLWKWFQDDDDDPPPDDDDDDDDPVVVVVVVLVVVLVVQQVVQCVSCVVSVNNRIRTRPDLQNFAQLLRQQRMWGQHPVGIFHDDLVVLCVLLVHDSVVLSVLSNPFTRSLVSQLSSAQAEEEEQDPLCQLLCCLLCVVLVNNSYHYHHRNALSSSLSSCSSSVSNNRAYAYEYELQLDDADPDPVRRVVSQVVSQVSFCSNVSNWDDDPVCPPDGRQDDWDADLRYTYHNGDPLVQQVQQVQLVVQLVVVVHDVVVSDSVSNNRSSNRGDPVSRRPSVVSNSVSVVVVVVVD